Protein AF-S9R615-F1 (afdb_monomer)

Secondary structure (DSSP, 8-state):
----------SS--EEEEE-----EE-STTS-EE-B-HHHHHHHHHHHHHTTPEEEEEESSS---B-TTTTSTTTS-HHHHHHHH-TT-HHHHHHHTPEEGGG--GGG-SEEEE---TTHHHHTTT-HHHHHHHHHHHHTT-EEEE-GGGHHHHHHPBPTTSSBTTTTS------HHHHHHTT-TT-

Radius of gyration: 17.61 Å; Cα contacts (8 Å, |Δi|>4): 341; chains: 1; bounding box: 44×53×52 Å

Foldseek 3Di:
DDDDPDDPDPPDQAEEEEEWEQDWAAQDPVRFTKTFQQQQLLVVVVVCVVVRYDYAYAYQAQHTDHRPVNQDVVNDPPVSNVLCVDPPRPSVVRNVRHDNLLPDDLVRHQEYEYGDMPSLVVPLLPSPSLLVSVQVCVVVVGYYHYEASSCSNQCNRAHPVRHGNCPPHDDDHDDCVNCVVVVNNPD

Organism: Schizosaccharomyces octosporus (strain yFS286) (NCBI:txid483514)

pLDDT: mean 92.88, std 12.62, range [37.66, 98.81]

Nearest PDB structures (foldseek):
  4lru-assembly1_A  TM=9.315E-01  e=4.039E-17  Candida albicans SC5314
  1qvz-assembly1_B  TM=9.267E-01  e=8.271E-17  Saccharomyces cerevisiae
  4qyx-assembly1_A  TM=9.567E-01  e=4.804E-16  Saccharomyces cerevisiae
  3mii-assembly1_B  TM=9.360E-01  e=1.730E-14  Saccharomyces cerevisiae S288C
  1qvv-assembly1_D-2  TM=9.320E-01  e=1.005E-13  Saccharomyces cerevisiae

Structure (mmCIF, N/CA/C/O backbone):
data_AF-S9R615-F1
#
_entry.id   AF-S9R615-F1
#
loop_
_atom_site.group_PDB
_atom_site.id
_atom_site.ty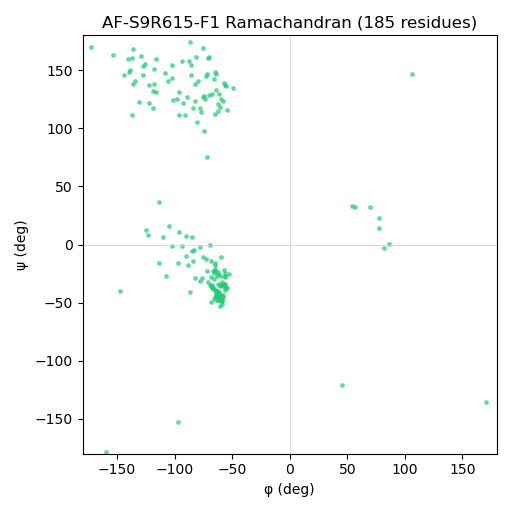pe_symbol
_atom_site.label_atom_id
_atom_site.label_alt_id
_atom_site.label_comp_id
_atom_site.label_asym_id
_atom_site.label_entity_id
_atom_site.label_seq_id
_atom_site.pdbx_PDB_ins_code
_atom_site.Cartn_x
_atom_site.Cartn_y
_atom_site.Cartn_z
_atom_site.occupancy
_atom_site.B_iso_or_equiv
_atom_site.auth_seq_id
_atom_site.auth_comp_id
_atom_site.auth_asym_id
_atom_site.auth_atom_id
_atom_site.pdbx_PDB_model_num
ATOM 1 N N . MET A 1 1 ? -5.486 40.484 28.638 1.00 44.50 1 MET A N 1
ATOM 2 C CA . MET A 1 1 ? -5.123 39.056 28.732 1.00 44.50 1 MET A CA 1
ATOM 3 C C . MET A 1 1 ? -6.231 38.281 28.049 1.00 44.50 1 MET A C 1
ATOM 5 O O . MET A 1 1 ? -7.281 38.171 28.652 1.00 44.50 1 MET A O 1
ATOM 9 N N . ASN A 1 2 ? -6.050 37.842 26.801 1.00 37.66 2 ASN A N 1
ATOM 10 C CA . ASN A 1 2 ? -7.005 36.958 26.126 1.00 37.66 2 ASN A CA 1
ATOM 11 C C . ASN A 1 2 ? -6.215 35.805 25.515 1.00 37.66 2 ASN A C 1
ATOM 13 O O . ASN A 1 2 ? -5.229 36.034 24.818 1.00 37.66 2 ASN A O 1
ATOM 17 N N . GLY A 1 3 ? -6.609 34.604 25.927 1.00 41.19 3 GLY A N 1
ATOM 18 C CA . GLY A 1 3 ? -5.794 33.405 25.964 1.00 41.19 3 GLY A CA 1
ATOM 19 C C . GLY A 1 3 ? -5.494 32.796 24.606 1.00 41.19 3 GLY A C 1
ATOM 20 O O . GLY A 1 3 ? -6.319 32.775 23.695 1.00 41.19 3 GLY A O 1
ATOM 21 N N . THR A 1 4 ? -4.287 32.258 24.530 1.00 42.19 4 THR A N 1
ATOM 22 C CA . THR A 1 4 ? -3.869 31.248 23.572 1.00 42.19 4 THR A CA 1
ATOM 23 C C . THR A 1 4 ? -4.745 30.015 23.784 1.00 42.19 4 THR A C 1
ATOM 25 O O . THR A 1 4 ? -4.754 29.441 24.870 1.00 42.19 4 THR A O 1
ATOM 28 N N . VAL A 1 5 ? -5.512 29.626 22.768 1.00 48.03 5 VAL A N 1
ATOM 29 C CA . VAL A 1 5 ? -6.131 28.300 22.730 1.00 48.03 5 VAL A CA 1
ATOM 30 C C . VAL A 1 5 ? -5.003 27.328 22.404 1.00 48.03 5 VAL A C 1
ATOM 32 O O . VAL A 1 5 ? -4.596 27.216 21.249 1.00 48.03 5 VAL A O 1
ATOM 35 N N . GLU A 1 6 ? -4.443 26.680 23.422 1.00 47.84 6 GLU A N 1
ATOM 36 C CA . GLU A 1 6 ? -3.666 25.464 23.204 1.00 47.84 6 GLU A CA 1
ATOM 37 C C . GLU A 1 6 ? -4.638 24.409 22.673 1.00 47.84 6 GLU A C 1
ATOM 39 O O . GLU A 1 6 ? -5.577 24.003 23.356 1.00 47.84 6 GLU A O 1
ATOM 44 N N . GLN A 1 7 ? -4.464 24.021 21.409 1.00 51.06 7 GLN A N 1
ATOM 45 C CA . GLN A 1 7 ? -5.109 22.825 20.887 1.00 51.06 7 GLN A CA 1
ATOM 46 C C . GLN A 1 7 ? -4.578 21.638 21.692 1.00 51.06 7 GLN A C 1
ATOM 48 O O . GLN A 1 7 ? -3.385 21.342 21.633 1.00 51.06 7 GLN A O 1
ATOM 53 N N . GLU A 1 8 ? -5.455 20.975 22.448 1.00 42.75 8 GLU A N 1
ATOM 54 C CA . GLU A 1 8 ? -5.135 19.697 23.079 1.00 42.75 8 GLU A CA 1
ATOM 55 C C . GLU A 1 8 ? -4.646 18.727 21.998 1.00 42.75 8 GLU A C 1
ATOM 57 O O . GLU A 1 8 ? -5.377 18.372 21.068 1.00 42.75 8 GLU A O 1
ATOM 62 N N . MET A 1 9 ?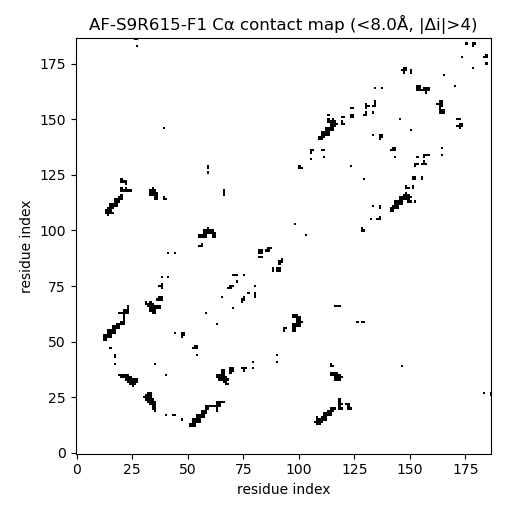 -3.381 18.317 22.097 1.00 46.97 9 MET A N 1
ATOM 63 C CA . MET A 1 9 ? -2.863 17.235 21.272 1.00 46.97 9 MET A CA 1
ATOM 64 C C . MET A 1 9 ? -3.557 15.937 21.707 1.00 46.97 9 MET A C 1
ATOM 66 O O . MET A 1 9 ? -3.583 15.654 22.908 1.00 46.97 9 MET A O 1
ATOM 70 N N . PRO A 1 10 ? -4.124 15.144 20.779 1.00 50.28 10 PRO A N 1
ATOM 71 C CA . PRO A 1 10 ? -4.822 13.914 21.132 1.00 50.28 10 PRO A CA 1
ATOM 72 C C . PRO A 1 10 ? -3.912 12.982 21.94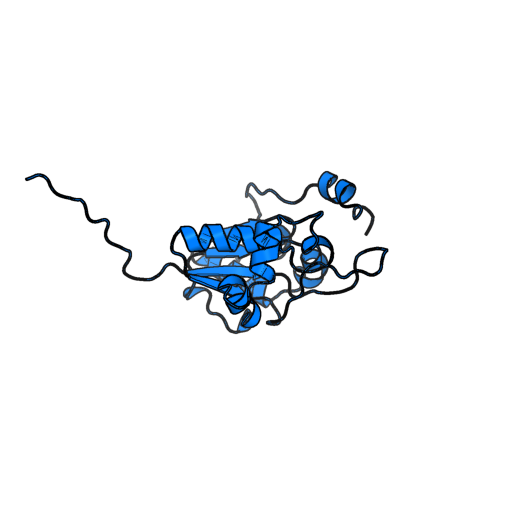5 1.00 50.28 10 PRO A C 1
ATOM 74 O O . PRO A 1 10 ? -2.741 12.793 21.618 1.00 50.28 10 PRO A O 1
ATOM 77 N N . SER A 1 11 ? -4.467 12.397 23.010 1.00 53.75 11 SER A N 1
ATOM 78 C CA . SER A 1 11 ? -3.749 11.608 24.023 1.00 53.75 11 SER A CA 1
ATOM 79 C C . SER A 1 11 ? -3.202 10.259 23.529 1.00 53.75 11 SER A C 1
ATOM 81 O O . SER A 1 11 ? -2.576 9.533 24.298 1.00 53.75 11 SER A O 1
ATOM 83 N N . GLN A 1 12 ? -3.420 9.915 22.259 1.00 62.09 12 GLN A N 1
ATOM 84 C CA . GLN A 1 12 ? -2.778 8.809 21.554 1.00 62.09 12 GLN A CA 1
ATOM 85 C C . GLN A 1 12 ? -2.360 9.276 20.156 1.00 62.09 12 GLN A C 1
ATOM 87 O O . GLN A 1 12 ? -3.107 9.979 19.471 1.00 62.09 12 GLN A O 1
ATOM 92 N N . SER A 1 13 ? -1.155 8.879 19.738 1.00 79.19 13 SER A N 1
ATOM 93 C CA . SER A 1 13 ? -0.681 9.068 18.366 1.00 79.19 13 SER A CA 1
ATOM 94 C C . SER A 1 13 ? -1.645 8.379 17.405 1.00 79.19 13 SER A C 1
ATOM 96 O O . SER A 1 13 ? -1.858 7.175 17.525 1.00 79.19 13 SER A O 1
ATOM 98 N N . ARG A 1 14 ? -2.198 9.126 16.444 1.00 93.19 14 ARG A N 1
ATOM 99 C CA . ARG A 1 14 ? -3.037 8.549 15.387 1.00 93.19 14 ARG A CA 1
ATOM 100 C C . ARG A 1 14 ? -2.191 7.608 14.537 1.00 93.19 14 ARG A C 1
ATOM 102 O O . ARG A 1 14 ? -1.091 7.993 14.137 1.00 93.19 14 ARG A O 1
ATOM 109 N N . LYS A 1 15 ? -2.675 6.401 14.251 1.00 97.62 15 LYS A N 1
ATOM 110 C CA . LYS A 1 15 ? -1.903 5.384 13.515 1.00 97.62 15 LYS A CA 1
ATOM 111 C C . LYS A 1 15 ? -2.571 5.053 12.188 1.00 97.62 15 LYS A C 1
ATOM 113 O O . LYS A 1 15 ? -3.773 4.796 12.132 1.00 97.62 15 LYS A O 1
ATOM 118 N N . ALA A 1 16 ? -1.796 5.056 11.110 1.00 98.38 16 ALA A N 1
ATOM 119 C CA . ALA A 1 16 ? -2.266 4.701 9.775 1.00 98.38 16 ALA A CA 1
ATOM 120 C C . ALA A 1 16 ? -1.449 3.540 9.209 1.00 98.38 16 ALA A C 1
ATOM 122 O O . ALA A 1 16 ? -0.223 3.527 9.303 1.00 98.38 16 ALA A O 1
ATOM 123 N N . LEU A 1 17 ? -2.133 2.585 8.588 1.00 98.75 17 LEU A N 1
ATOM 124 C CA . LEU A 1 17 ? -1.504 1.512 7.831 1.00 98.75 17 LEU A CA 1
ATOM 125 C C . LEU A 1 17 ? -1.509 1.868 6.345 1.00 98.75 17 LEU A C 1
ATOM 127 O O . LEU A 1 17 ? -2.574 2.112 5.779 1.00 98.75 17 LEU A O 1
ATOM 131 N N . ILE A 1 18 ? -0.349 1.851 5.696 1.00 98.81 18 ILE A N 1
ATOM 132 C CA . ILE A 1 18 ? -0.269 1.780 4.236 1.00 98.81 18 ILE A CA 1
ATOM 133 C C . ILE A 1 18 ? -0.073 0.311 3.854 1.00 98.81 18 ILE A C 1
ATOM 135 O O . ILE A 1 18 ? 0.974 -0.283 4.119 1.00 98.81 18 ILE A O 1
ATOM 139 N N . LEU A 1 19 ? -1.093 -0.275 3.232 1.00 98.75 19 LEU A N 1
ATOM 140 C CA . LEU A 1 19 ? -1.041 -1.625 2.682 1.00 98.75 19 LEU A CA 1
ATOM 141 C C . LEU A 1 19 ? -0.537 -1.566 1.237 1.00 98.75 19 LEU A C 1
ATOM 143 O O . LEU A 1 19 ? -1.084 -0.837 0.405 1.00 98.75 19 LEU A O 1
ATOM 147 N N . VAL A 1 20 ? 0.498 -2.345 0.942 1.00 98.81 20 VAL A N 1
ATOM 148 C CA . VAL A 1 20 ? 1.111 -2.444 -0.389 1.00 98.81 20 VAL A CA 1
ATOM 149 C C . VAL A 1 20 ? 0.949 -3.855 -0.957 1.00 98.81 20 VAL A C 1
ATOM 151 O O . VAL A 1 20 ? 0.668 -4.811 -0.224 1.00 98.81 20 VAL A O 1
ATOM 154 N N . THR A 1 21 ? 1.067 -4.011 -2.276 1.00 98.50 21 THR A N 1
ATOM 155 C CA . THR A 1 21 ? 1.097 -5.345 -2.892 1.00 98.50 21 THR A CA 1
ATOM 156 C C . THR A 1 21 ? 2.356 -6.107 -2.466 1.00 98.50 21 THR A C 1
ATOM 158 O O . THR A 1 21 ? 3.429 -5.525 -2.316 1.00 98.50 21 THR A O 1
ATOM 161 N N . SER A 1 22 ? 2.220 -7.417 -2.253 1.00 98.06 22 SER A N 1
ATOM 162 C CA . SER A 1 22 ? 3.352 -8.322 -2.036 1.00 98.06 22 SER A CA 1
ATOM 163 C C . SER A 1 22 ? 3.893 -8.918 -3.335 1.00 98.06 22 SER A C 1
ATOM 165 O O . SER A 1 22 ? 4.942 -9.557 -3.315 1.00 98.06 22 SER A O 1
ATOM 167 N N . TYR A 1 23 ? 3.191 -8.744 -4.460 1.00 98.38 23 TYR A N 1
ATOM 168 C CA . TYR A 1 23 ? 3.664 -9.251 -5.740 1.00 98.38 23 TYR A CA 1
ATOM 169 C C . TYR A 1 23 ? 4.800 -8.374 -6.261 1.00 98.38 23 TYR A C 1
ATOM 171 O O . TYR A 1 23 ? 4.644 -7.162 -6.404 1.00 98.38 23 TYR A O 1
ATOM 179 N N . ASN A 1 24 ? 5.924 -9.004 -6.586 1.00 98.31 24 ASN A N 1
ATOM 180 C CA . ASN A 1 24 ? 6.978 -8.412 -7.392 1.00 98.31 24 ASN A CA 1
ATOM 181 C C . ASN A 1 24 ? 7.459 -9.458 -8.392 1.00 98.31 24 ASN A C 1
ATOM 183 O O . ASN A 1 24 ? 8.029 -10.478 -8.008 1.00 98.31 24 ASN A O 1
ATOM 187 N N . GLY A 1 25 ? 7.179 -9.231 -9.667 1.00 97.81 25 GLY A N 1
ATOM 188 C CA . GLY A 1 25 ? 7.480 -10.204 -10.706 1.00 97.81 25 GLY A CA 1
ATOM 189 C C . GLY A 1 25 ? 7.237 -9.650 -12.102 1.00 97.81 25 GLY A C 1
ATOM 190 O O . GLY A 1 25 ? 6.663 -8.560 -12.217 1.00 97.81 25 GLY A O 1
ATOM 191 N N . PRO A 1 26 ? 7.670 -10.385 -13.142 1.00 96.31 26 PRO A N 1
ATOM 192 C CA . PRO A 1 26 ? 7.631 -9.918 -14.520 1.00 96.31 26 PRO A CA 1
ATOM 193 C C . PRO A 1 26 ? 6.220 -9.512 -14.926 1.00 96.31 26 PRO A C 1
ATOM 195 O O . PRO A 1 26 ? 5.246 -10.192 -14.587 1.00 96.31 26 PRO A O 1
ATOM 198 N N . PHE A 1 27 ? 6.126 -8.394 -15.634 1.00 95.69 27 PHE A N 1
ATOM 199 C CA . PHE A 1 27 ? 4.855 -7.841 -16.097 1.00 95.69 27 PHE A CA 1
ATOM 200 C C . PHE A 1 27 ? 5.005 -7.127 -17.434 1.00 95.69 27 PHE A C 1
ATOM 202 O O . PHE A 1 27 ? 4.148 -7.270 -18.294 1.00 95.69 27 PHE A O 1
ATOM 209 N N . TYR A 1 28 ? 6.097 -6.392 -17.623 1.00 94.19 28 TYR A N 1
ATOM 210 C CA . TYR A 1 28 ? 6.339 -5.628 -18.838 1.00 94.19 28 TYR A CA 1
ATOM 211 C C . TYR A 1 28 ? 6.998 -6.472 -19.941 1.00 94.19 28 TYR A C 1
ATOM 213 O O . TYR A 1 28 ? 7.728 -7.422 -19.656 1.00 94.19 28 TYR A O 1
ATOM 221 N N . ASP A 1 29 ? 6.795 -6.083 -21.206 1.00 91.62 29 ASP A N 1
ATOM 222 C CA . ASP A 1 29 ? 7.370 -6.758 -22.388 1.00 91.62 29 ASP A CA 1
ATOM 223 C C . ASP A 1 29 ? 8.910 -6.796 -22.398 1.00 91.62 29 ASP A C 1
ATOM 225 O O . ASP A 1 29 ? 9.519 -7.685 -22.992 1.00 91.62 29 ASP A O 1
ATOM 229 N N . ASP A 1 30 ? 9.547 -5.824 -21.742 1.00 92.50 30 ASP A N 1
ATOM 230 C CA . ASP A 1 30 ? 11.001 -5.728 -21.560 1.00 92.50 30 ASP A CA 1
ATOM 231 C C . ASP A 1 30 ? 11.535 -6.675 -20.463 1.00 92.50 30 ASP A C 1
ATOM 233 O O . ASP A 1 30 ? 12.748 -6.778 -20.272 1.00 92.50 30 ASP A O 1
ATOM 237 N N . GLY A 1 31 ? 10.645 -7.411 -19.788 1.00 94.50 31 GLY A N 1
ATOM 238 C CA . GLY A 1 31 ? 10.961 -8.325 -18.696 1.00 94.50 31 GLY A CA 1
ATOM 239 C C . GLY A 1 31 ? 11.030 -7.655 -17.325 1.00 94.50 31 GLY A C 1
ATOM 240 O O . GLY A 1 31 ? 11.275 -8.355 -16.340 1.00 94.50 31 GLY A O 1
ATOM 241 N N . ASP A 1 32 ? 10.799 -6.340 -17.237 1.00 96.12 32 ASP A N 1
ATOM 242 C CA . ASP A 1 32 ? 10.794 -5.634 -15.961 1.00 96.12 32 ASP A CA 1
ATOM 243 C C . ASP A 1 32 ? 9.659 -6.129 -15.055 1.00 96.12 32 ASP A C 1
ATOM 245 O O . ASP A 1 32 ? 8.545 -6.472 -15.483 1.00 96.12 32 ASP A O 1
ATOM 249 N N . ASN A 1 33 ? 9.948 -6.116 -13.755 1.00 98.06 33 ASN A N 1
ATOM 250 C CA . ASN A 1 33 ? 8.977 -6.478 -12.743 1.00 98.06 33 ASN A CA 1
ATOM 251 C C . ASN A 1 33 ? 8.019 -5.315 -12.463 1.00 98.06 33 ASN A C 1
ATOM 253 O O . ASN A 1 33 ? 8.440 -4.165 -12.312 1.00 98.06 33 ASN A O 1
ATOM 257 N N . THR A 1 34 ? 6.739 -5.631 -12.269 1.00 97.94 34 THR A N 1
ATOM 258 C CA . THR A 1 34 ? 5.830 -4.728 -11.554 1.00 97.94 34 THR A CA 1
ATOM 259 C C . THR A 1 34 ? 5.892 -4.968 -10.045 1.00 97.94 34 THR A C 1
ATOM 261 O O . THR A 1 34 ? 6.549 -5.891 -9.559 1.00 97.94 34 THR A O 1
ATOM 264 N N . GLY A 1 35 ? 5.197 -4.134 -9.284 1.00 98.38 35 GLY A N 1
ATOM 265 C CA . GLY A 1 35 ? 5.030 -4.263 -7.851 1.00 98.38 35 GLY A CA 1
ATOM 266 C C . GLY A 1 35 ? 4.374 -3.021 -7.278 1.00 98.38 35 GLY A C 1
ATOM 267 O O . GLY A 1 35 ? 3.405 -2.503 -7.832 1.00 98.38 35 GLY A O 1
ATOM 268 N N . VAL A 1 36 ? 4.910 -2.550 -6.159 1.00 98.44 36 VAL A N 1
ATOM 269 C CA . VAL A 1 36 ? 4.455 -1.334 -5.483 1.00 98.44 36 VAL A CA 1
ATOM 270 C C . VAL A 1 36 ? 4.824 -0.107 -6.313 1.00 98.44 36 VAL A C 1
ATOM 272 O O . VAL A 1 36 ? 5.992 0.066 -6.664 1.00 98.44 36 VAL A O 1
ATOM 275 N N . TYR A 1 37 ? 3.863 0.779 -6.581 1.00 97.88 37 TYR A N 1
ATOM 276 C CA . TYR A 1 37 ? 4.137 2.029 -7.293 1.00 97.88 37 TYR A CA 1
ATOM 277 C C . TYR A 1 37 ? 4.711 3.093 -6.339 1.00 97.88 37 TYR A C 1
ATOM 279 O O . TYR A 1 37 ? 4.000 3.664 -5.507 1.00 97.88 37 TYR A O 1
ATOM 287 N N . TYR A 1 38 ? 6.019 3.361 -6.430 1.00 98.31 38 TYR A N 1
ATOM 288 C CA . TYR A 1 38 ? 6.738 4.179 -5.442 1.00 98.31 38 TYR A CA 1
ATOM 289 C C . TYR A 1 38 ? 6.188 5.609 -5.239 1.00 98.31 38 TYR A C 1
ATOM 291 O O . TYR A 1 38 ? 6.041 6.009 -4.078 1.00 98.31 38 TYR A O 1
ATOM 299 N N . PRO A 1 39 ? 5.825 6.382 -6.286 1.00 96.94 39 PRO A N 1
ATOM 300 C CA . PRO A 1 39 ? 5.282 7.735 -6.118 1.00 96.94 39 PRO A CA 1
ATOM 301 C C . PRO A 1 39 ? 4.053 7.816 -5.216 1.00 96.94 39 PRO A C 1
ATOM 303 O O . PRO A 1 39 ? 3.911 8.773 -4.452 1.00 96.94 39 PRO A O 1
ATOM 306 N N . GLU A 1 40 ? 3.176 6.813 -5.277 1.00 96.44 40 GLU A N 1
ATOM 307 C CA . GLU A 1 40 ? 1.985 6.757 -4.433 1.00 96.44 40 GLU A CA 1
ATOM 308 C C . GLU A 1 40 ? 2.361 6.545 -2.973 1.00 96.44 40 GLU A C 1
ATOM 310 O O . GLU A 1 40 ? 1.934 7.310 -2.111 1.00 96.44 40 GLU A O 1
ATOM 315 N N . VAL A 1 41 ? 3.211 5.556 -2.691 1.00 97.75 41 VAL A N 1
ATOM 316 C CA . VAL A 1 41 ? 3.700 5.287 -1.332 1.00 97.75 41 VAL A CA 1
ATOM 317 C C . VAL A 1 41 ? 4.416 6.504 -0.751 1.00 97.75 41 VAL A C 1
ATOM 319 O O . VAL A 1 41 ? 4.150 6.886 0.391 1.00 97.75 41 VAL A O 1
ATOM 322 N N . TYR A 1 42 ? 5.278 7.145 -1.540 1.00 98.31 42 TYR A N 1
ATOM 323 C CA . TYR A 1 42 ? 5.965 8.369 -1.147 1.00 98.31 42 TYR A CA 1
ATOM 324 C C . TYR A 1 42 ? 4.968 9.485 -0.796 1.00 98.31 42 TYR A C 1
ATOM 326 O O . TYR A 1 42 ? 5.044 10.062 0.293 1.00 98.31 42 TYR A O 1
ATOM 334 N N . GLY A 1 43 ? 4.003 9.760 -1.678 1.00 97.69 43 GLY A N 1
ATOM 335 C CA . GLY A 1 43 ? 2.996 10.801 -1.470 1.00 97.69 43 GLY A CA 1
ATOM 336 C C . GLY A 1 43 ? 2.111 10.536 -0.251 1.00 97.69 43 GLY A C 1
ATOM 337 O O . GLY A 1 43 ? 1.947 11.416 0.597 1.00 97.69 43 GLY A O 1
ATOM 338 N N . LEU A 1 44 ? 1.594 9.310 -0.119 1.00 97.88 44 LEU A N 1
ATOM 339 C CA . LEU A 1 44 ? 0.762 8.884 1.009 1.00 97.88 44 LEU A CA 1
ATOM 340 C C . LEU A 1 44 ? 1.499 9.027 2.339 1.00 97.88 44 LEU A C 1
ATOM 342 O O . LEU A 1 44 ? 0.971 9.627 3.277 1.00 97.88 44 LEU A O 1
ATOM 346 N N . PHE A 1 45 ? 2.733 8.525 2.413 1.00 98.25 45 PHE A N 1
ATOM 347 C CA . PHE A 1 45 ? 3.550 8.612 3.618 1.00 98.25 45 PHE A CA 1
ATOM 348 C C . PHE A 1 45 ? 3.776 10.061 4.040 1.00 98.25 45 PHE A C 1
ATOM 350 O O . PHE A 1 45 ? 3.574 10.404 5.203 1.00 98.25 45 PHE A O 1
ATOM 357 N N . ARG A 1 46 ? 4.159 10.926 3.093 1.00 97.50 46 ARG A N 1
ATOM 358 C CA . ARG A 1 46 ? 4.437 12.341 3.362 1.00 97.50 46 ARG A CA 1
ATOM 359 C C . ARG A 1 46 ? 3.206 13.068 3.887 1.00 97.50 46 ARG A C 1
ATOM 361 O O . ARG A 1 46 ? 3.320 13.778 4.882 1.00 97.50 46 ARG A O 1
ATOM 368 N N . VAL A 1 47 ? 2.046 12.855 3.266 1.00 97.38 47 VAL A N 1
ATOM 369 C CA . VAL A 1 47 ? 0.782 13.474 3.693 1.00 97.38 47 VAL A CA 1
ATOM 370 C C . VAL A 1 47 ? 0.363 12.984 5.078 1.00 97.38 47 VAL A C 1
ATOM 372 O O . VAL A 1 47 ? -0.022 13.791 5.922 1.00 97.38 47 VAL A O 1
ATOM 375 N N . LEU A 1 48 ? 0.442 11.683 5.350 1.00 97.25 48 LEU A N 1
ATOM 376 C CA . LEU A 1 48 ? 0.073 11.141 6.660 1.00 97.25 48 LEU A CA 1
ATOM 377 C C . LEU A 1 48 ? 1.027 11.632 7.754 1.00 97.25 48 LEU A C 1
ATOM 379 O O . LEU A 1 48 ? 0.579 12.143 8.782 1.00 97.25 48 LEU A O 1
ATOM 383 N N . GLN A 1 49 ? 2.336 11.566 7.505 1.00 95.56 49 GLN A N 1
ATOM 384 C CA . GLN A 1 49 ? 3.354 12.021 8.448 1.00 95.56 49 GLN A CA 1
ATOM 385 C C . GLN A 1 49 ? 3.226 13.523 8.736 1.00 95.56 49 GLN A C 1
ATOM 387 O O . GLN A 1 49 ? 3.278 13.926 9.897 1.00 95.56 49 GLN A O 1
ATOM 392 N N . SER A 1 50 ? 2.992 14.361 7.717 1.00 95.56 50 SER A N 1
ATOM 393 C CA . SER A 1 50 ? 2.803 15.807 7.915 1.00 95.56 50 SER A CA 1
ATOM 394 C C . SER A 1 50 ? 1.548 16.145 8.722 1.00 95.56 50 SER A C 1
ATOM 396 O O . SER A 1 50 ? 1.458 17.232 9.283 1.00 95.56 50 SER A O 1
ATOM 398 N N . ASN A 1 51 ? 0.581 15.225 8.785 1.00 95.75 51 ASN A N 1
ATOM 399 C CA . ASN A 1 51 ? -0.639 15.349 9.583 1.00 95.75 51 ASN A CA 1
ATOM 400 C C . ASN A 1 51 ? -0.543 14.645 10.950 1.00 95.75 51 ASN A C 1
ATOM 402 O O . ASN A 1 51 ? -1.550 14.519 11.654 1.00 95.75 51 ASN A O 1
ATOM 406 N N . GLY A 1 52 ? 0.660 14.216 11.346 1.00 95.31 52 GLY A N 1
ATOM 407 C CA . GLY A 1 52 ? 0.936 13.656 12.667 1.00 95.31 52 GLY A CA 1
ATOM 408 C C . GLY A 1 52 ? 0.484 12.208 12.851 1.00 95.31 52 GLY A C 1
ATOM 409 O O . GLY A 1 52 ? 0.247 11.805 13.986 1.00 95.31 52 GLY A O 1
ATOM 410 N N . PHE A 1 53 ? 0.334 11.442 11.766 1.00 97.00 53 PHE A N 1
ATOM 411 C CA . PHE A 1 53 ? 0.127 9.998 11.864 1.00 97.00 53 PHE A CA 1
ATOM 412 C C . PHE A 1 53 ? 1.458 9.264 12.051 1.00 97.00 53 PHE A C 1
ATOM 414 O O . PHE A 1 53 ? 2.432 9.545 11.346 1.00 97.00 53 PHE A O 1
ATOM 421 N N . ASP A 1 54 ? 1.474 8.263 12.929 1.00 97.12 54 ASP A N 1
ATOM 422 C CA . ASP A 1 54 ? 2.466 7.195 12.854 1.00 97.12 54 ASP A CA 1
ATOM 423 C C . ASP A 1 54 ? 2.054 6.217 11.751 1.00 97.12 54 ASP A C 1
ATOM 425 O O . ASP A 1 54 ? 0.975 5.624 11.787 1.00 97.12 54 ASP A O 1
ATOM 429 N N . VAL A 1 55 ? 2.903 6.099 10.734 1.00 97.94 55 VAL A N 1
ATOM 430 C CA . VAL A 1 55 ? 2.617 5.307 9.537 1.00 97.94 55 VAL A CA 1
ATOM 431 C C . VAL A 1 55 ? 3.336 3.972 9.621 1.00 97.94 55 VAL A C 1
ATOM 433 O O . VAL A 1 55 ? 4.559 3.939 9.747 1.00 97.94 55 VAL A O 1
ATOM 436 N N . GLU A 1 56 ? 2.611 2.871 9.499 1.00 98.50 56 GLU A N 1
ATOM 437 C CA . GLU A 1 56 ? 3.184 1.536 9.328 1.00 98.50 56 GLU A CA 1
ATOM 438 C C . GLU A 1 56 ? 2.954 1.054 7.896 1.00 98.50 56 GLU A C 1
ATOM 440 O O . GLU A 1 56 ? 1.949 1.399 7.275 1.00 98.50 56 GLU A O 1
ATOM 445 N N . PHE A 1 57 ? 3.888 0.268 7.364 1.00 98.75 57 PHE A N 1
ATOM 446 C CA . PHE A 1 57 ? 3.712 -0.418 6.089 1.00 98.75 57 PHE A CA 1
ATOM 447 C C . PHE A 1 57 ? 3.466 -1.896 6.341 1.00 98.75 57 PHE A C 1
ATOM 449 O O . PHE A 1 57 ? 4.138 -2.503 7.179 1.00 98.75 57 PHE A O 1
ATOM 456 N N . ALA A 1 58 ? 2.567 -2.490 5.564 1.00 98.75 58 ALA A N 1
ATOM 457 C CA . ALA A 1 58 ? 2.404 -3.934 5.529 1.00 98.75 58 ALA A CA 1
ATOM 458 C C . ALA A 1 58 ? 2.147 -4.448 4.118 1.00 98.75 58 ALA A C 1
ATOM 460 O O . ALA A 1 58 ? 1.684 -3.713 3.247 1.00 98.75 58 ALA A O 1
ATOM 461 N N . SER A 1 59 ? 2.401 -5.737 3.928 1.00 98.56 59 SER A N 1
ATOM 462 C CA . SER A 1 59 ? 1.936 -6.518 2.783 1.00 98.56 59 SER A CA 1
ATOM 463 C C . SER A 1 59 ? 1.411 -7.875 3.262 1.00 98.56 59 SER A C 1
ATOM 465 O O . SER A 1 59 ? 1.627 -8.267 4.413 1.00 98.56 59 SER A O 1
ATOM 467 N N . ASP A 1 60 ? 0.728 -8.613 2.388 1.00 96.31 60 ASP A N 1
ATOM 468 C CA . ASP A 1 60 ? 0.163 -9.936 2.705 1.00 96.31 60 ASP A CA 1
ATOM 469 C C . ASP A 1 60 ? 1.232 -10.929 3.212 1.00 96.31 60 ASP A C 1
ATOM 471 O O . ASP A 1 60 ? 1.032 -11.676 4.173 1.00 96.31 60 ASP A O 1
ATOM 475 N N . THR A 1 61 ? 2.424 -10.882 2.613 1.00 96.94 61 THR A N 1
ATOM 476 C CA . THR A 1 61 ? 3.540 -11.786 2.930 1.00 96.94 61 THR A CA 1
ATOM 477 C C . THR A 1 61 ? 4.553 -11.183 3.902 1.00 96.94 61 THR A C 1
ATOM 479 O O . THR A 1 61 ? 5.330 -11.928 4.498 1.00 96.94 61 THR A O 1
ATOM 482 N N . GLY A 1 62 ? 4.533 -9.863 4.112 1.00 97.75 62 GLY A N 1
ATOM 483 C CA . GLY A 1 62 ? 5.623 -9.133 4.769 1.00 97.75 62 GLY A CA 1
ATOM 484 C C . GLY A 1 62 ? 6.823 -8.886 3.852 1.00 97.75 62 GLY A C 1
ATOM 485 O O . GLY A 1 62 ? 7.894 -8.530 4.327 1.00 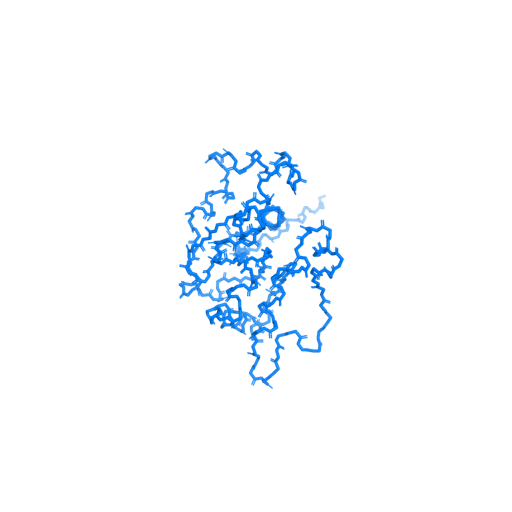97.75 62 GLY A O 1
ATOM 486 N N . GLU A 1 63 ? 6.650 -9.078 2.546 1.00 97.50 63 GLU A N 1
ATOM 487 C CA . GLU A 1 63 ? 7.626 -8.750 1.508 1.00 97.50 63 GLU A CA 1
ATOM 488 C C . GLU A 1 63 ? 6.980 -7.841 0.460 1.00 97.50 63 GLU A C 1
ATOM 490 O O . GLU A 1 63 ? 5.758 -7.838 0.289 1.00 97.50 63 GLU A O 1
ATOM 495 N N . TYR A 1 64 ? 7.791 -7.055 -0.236 1.00 98.19 64 TYR A N 1
ATOM 496 C CA . TYR A 1 64 ? 7.366 -6.229 -1.361 1.00 98.19 64 TYR A CA 1
ATOM 497 C C . TYR A 1 64 ? 8.559 -5.998 -2.288 1.00 98.19 64 TYR A C 1
ATOM 499 O O . TYR A 1 64 ? 9.716 -6.150 -1.891 1.00 98.19 64 TYR A O 1
ATOM 507 N N . GLY A 1 65 ? 8.270 -5.570 -3.509 1.00 98.38 65 GLY A N 1
ATOM 508 C CA . GLY A 1 65 ? 9.250 -4.969 -4.400 1.00 98.38 65 GLY A CA 1
ATOM 509 C C . GLY A 1 65 ? 8.609 -3.799 -5.125 1.00 98.38 65 GLY A C 1
ATOM 510 O O . GLY A 1 65 ? 7.396 -3.793 -5.352 1.00 98.38 65 GLY A O 1
ATOM 511 N N . PHE A 1 66 ? 9.406 -2.785 -5.445 1.00 98.50 66 PHE A N 1
ATOM 512 C CA . PHE A 1 66 ? 8.918 -1.684 -6.261 1.00 98.50 66 PHE A CA 1
ATOM 513 C C . PHE A 1 66 ? 8.725 -2.131 -7.703 1.00 98.50 66 PHE A C 1
ATOM 515 O O . PHE A 1 66 ? 9.477 -2.955 -8.225 1.00 98.50 66 PHE A O 1
ATOM 522 N N . ASP A 1 67 ? 7.722 -1.546 -8.339 1.00 98.19 67 ASP A N 1
ATOM 523 C CA . ASP A 1 67 ? 7.606 -1.555 -9.784 1.00 98.19 67 ASP A CA 1
ATOM 524 C C . ASP A 1 67 ? 8.842 -0.873 -10.396 1.00 98.19 67 ASP A C 1
ATOM 526 O O . ASP A 1 67 ? 9.162 0.269 -10.036 1.00 98.19 67 ASP A O 1
ATOM 530 N N . CYS A 1 68 ? 9.534 -1.573 -11.300 1.00 97.25 68 CYS A N 1
ATOM 531 C CA . CYS A 1 68 ? 10.786 -1.126 -11.912 1.00 97.25 68 CYS A CA 1
ATOM 532 C C . CYS A 1 68 ? 10.653 0.223 -12.626 1.00 97.25 68 CYS A C 1
ATOM 534 O O . CYS A 1 68 ? 11.596 1.017 -12.601 1.00 97.25 68 CYS A O 1
ATOM 536 N N . LYS A 1 69 ? 9.496 0.517 -13.234 1.00 95.38 69 LYS A N 1
ATOM 537 C CA . LYS A 1 69 ? 9.250 1.785 -13.939 1.00 95.38 69 LYS A CA 1
ATOM 538 C C . LYS A 1 69 ? 8.947 2.910 -12.956 1.00 95.38 69 LYS A C 1
ATOM 540 O O . LYS A 1 69 ? 9.358 4.046 -13.170 1.00 95.38 69 LYS A O 1
ATOM 545 N N . SER A 1 70 ? 8.329 2.591 -11.819 1.00 96.56 70 SER A N 1
ATOM 546 C CA . SER A 1 70 ? 7.983 3.575 -10.784 1.00 96.56 70 SER A CA 1
ATOM 547 C C . SER A 1 70 ? 9.176 4.183 -10.038 1.00 96.56 70 SER A C 1
ATOM 549 O O . SER A 1 70 ? 9.017 5.182 -9.347 1.00 96.56 70 SER A O 1
ATOM 551 N N . VAL A 1 71 ? 10.378 3.621 -10.146 1.00 96.00 71 VAL A N 1
ATOM 552 C CA . VAL A 1 71 ? 11.587 4.153 -9.482 1.00 96.00 71 VAL A CA 1
ATOM 553 C C . VAL A 1 71 ? 12.532 4.861 -10.457 1.00 96.00 71 VAL A C 1
ATOM 555 O O . VAL A 1 71 ? 13.687 5.118 -10.132 1.00 96.00 71 VAL A O 1
ATOM 558 N N . GLN A 1 72 ? 12.042 5.208 -11.649 1.00 93.81 72 GLN A N 1
ATOM 559 C CA . GLN A 1 72 ? 12.800 5.917 -12.681 1.00 93.81 72 GLN A CA 1
ATOM 560 C C . GLN A 1 72 ? 12.430 7.405 -12.732 1.00 93.81 72 GLN A C 1
ATOM 562 O O . GLN A 1 72 ? 11.317 7.808 -12.393 1.00 93.81 72 GLN A O 1
ATOM 567 N N . GLU A 1 73 ? 13.356 8.238 -13.213 1.00 86.69 73 GLU A N 1
ATOM 568 C CA . GLU A 1 73 ? 13.166 9.696 -13.333 1.00 86.69 73 GLU A CA 1
ATOM 569 C C . GLU A 1 73 ? 12.024 10.100 -14.276 1.00 86.69 73 GLU A C 1
ATOM 571 O O . GLU A 1 73 ? 11.475 11.192 -14.153 1.00 86.69 73 GLU A O 1
ATOM 576 N N . SER A 1 74 ? 11.660 9.228 -15.217 1.00 89.31 74 SER A N 1
ATOM 577 C CA . SER A 1 74 ? 10.531 9.419 -16.132 1.00 89.31 74 SER A CA 1
ATOM 578 C C . SER A 1 74 ? 9.172 9.370 -15.427 1.00 89.31 74 SER A C 1
ATOM 580 O O . SER A 1 74 ? 8.226 10.001 -15.896 1.00 89.31 74 SER A O 1
ATOM 582 N N . SER A 1 75 ? 9.077 8.648 -14.308 1.00 87.12 75 SER A N 1
ATOM 583 C CA . SER A 1 75 ? 7.825 8.396 -13.581 1.00 87.12 75 SER A CA 1
ATOM 584 C C . SER A 1 75 ? 7.785 9.051 -12.200 1.00 87.12 75 SER A C 1
ATOM 586 O O . SER A 1 75 ? 6.707 9.201 -11.623 1.00 87.12 75 SER A O 1
ATOM 588 N N . THR A 1 76 ? 8.941 9.468 -11.678 1.00 93.62 76 THR A N 1
ATOM 589 C CA . THR A 1 76 ? 9.099 9.893 -10.284 1.00 93.62 76 THR A CA 1
ATOM 590 C C . THR A 1 76 ? 9.887 11.183 -10.175 1.00 93.62 76 THR A C 1
ATOM 592 O O . THR A 1 76 ? 10.876 11.409 -10.870 1.00 93.62 76 THR A O 1
ATOM 595 N N . THR A 1 77 ? 9.460 12.054 -9.259 1.00 95.56 77 THR A N 1
ATOM 596 C CA . THR A 1 77 ? 10.152 13.319 -9.016 1.00 95.56 77 THR A CA 1
ATOM 597 C C . THR A 1 77 ? 11.553 13.076 -8.457 1.00 95.56 77 THR A C 1
ATOM 599 O O . THR A 1 77 ? 11.785 12.154 -7.674 1.00 95.56 77 THR A O 1
ATOM 602 N N . ARG A 1 78 ? 12.493 13.969 -8.786 1.00 96.50 78 ARG A N 1
ATOM 603 C CA . ARG A 1 78 ? 13.850 13.926 -8.220 1.00 96.50 78 ARG A CA 1
ATOM 604 C C . ARG A 1 78 ? 13.842 13.932 -6.689 1.00 96.50 78 ARG A C 1
ATOM 606 O O . ARG A 1 78 ? 14.664 13.261 -6.081 1.00 96.50 78 ARG A O 1
ATOM 613 N N . GLU A 1 79 ? 12.926 14.680 -6.072 1.00 96.62 79 GLU A N 1
ATOM 614 C CA . GLU A 1 79 ? 12.782 14.721 -4.612 1.00 96.62 79 GLU A CA 1
ATOM 615 C C . GLU A 1 79 ? 12.464 13.338 -4.038 1.00 96.62 79 GLU A C 1
ATOM 617 O O . GLU A 1 79 ? 13.125 12.906 -3.097 1.00 96.62 79 GLU A O 1
ATOM 622 N N . ALA A 1 80 ? 11.489 12.634 -4.617 1.00 96.88 80 ALA A N 1
ATOM 623 C CA . ALA A 1 80 ? 11.129 11.298 -4.166 1.00 96.88 80 ALA A CA 1
ATOM 624 C C . ALA A 1 80 ? 12.291 10.314 -4.380 1.00 96.88 80 ALA A C 1
ATOM 626 O O . ALA A 1 80 ? 12.643 9.590 -3.457 1.00 96.88 80 ALA A O 1
ATOM 627 N N . LEU A 1 81 ? 12.966 10.349 -5.534 1.00 97.38 81 LEU A N 1
ATOM 628 C CA . LEU A 1 81 ? 14.141 9.499 -5.780 1.00 97.38 81 LEU A CA 1
ATOM 629 C C . LEU A 1 81 ? 15.274 9.759 -4.777 1.00 97.38 81 LEU A C 1
ATOM 631 O O . LEU A 1 81 ? 15.814 8.821 -4.203 1.00 97.38 81 LEU A O 1
ATOM 635 N N . ASN A 1 82 ? 15.566 11.023 -4.462 1.00 97.38 82 ASN A N 1
ATOM 636 C CA . ASN A 1 82 ? 16.564 11.357 -3.443 1.00 97.38 82 ASN A CA 1
ATOM 637 C C . ASN A 1 82 ? 16.191 10.796 -2.059 1.00 97.38 82 ASN A C 1
ATOM 639 O O . ASN A 1 82 ? 17.071 10.409 -1.296 1.00 97.38 82 ASN A O 1
ATOM 643 N N . VAL A 1 83 ? 14.898 10.754 -1.717 1.00 97.38 83 VAL A N 1
ATOM 644 C CA . VAL A 1 83 ? 14.415 10.153 -0.461 1.00 97.38 83 VAL A CA 1
ATOM 645 C C . VAL A 1 83 ? 14.542 8.631 -0.474 1.00 97.38 83 VAL A C 1
ATOM 647 O O . VAL A 1 83 ? 14.758 8.048 0.590 1.00 97.38 83 VAL A O 1
ATOM 650 N N . LEU A 1 84 ? 14.402 7.990 -1.637 1.00 95.94 84 LEU A N 1
ATOM 651 C CA . LEU A 1 84 ? 14.627 6.553 -1.807 1.00 95.94 84 LEU A CA 1
ATOM 652 C C . LEU A 1 84 ? 16.102 6.184 -1.580 1.00 95.94 84 LEU A C 1
ATOM 654 O O . LEU A 1 84 ? 16.385 5.169 -0.942 1.00 95.94 84 LEU A O 1
ATOM 658 N N . ASP A 1 85 ? 17.015 7.045 -2.031 1.00 95.25 85 ASP A N 1
ATOM 659 C CA . ASP A 1 85 ? 18.465 6.859 -1.905 1.00 95.25 85 ASP A CA 1
ATOM 660 C C . ASP A 1 85 ? 19.037 7.321 -0.549 1.00 95.25 85 ASP A C 1
ATOM 662 O O . ASP A 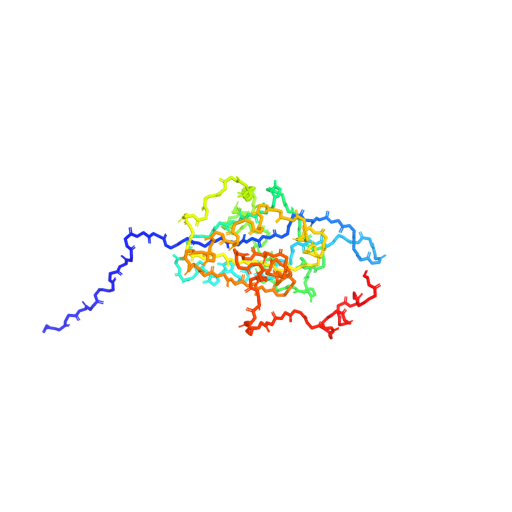1 85 ? 20.174 6.984 -0.206 1.00 95.25 85 ASP A O 1
ATOM 666 N N . ASP A 1 86 ? 18.278 8.079 0.250 1.00 96.81 86 ASP A N 1
ATOM 667 C CA . ASP A 1 86 ? 18.741 8.590 1.543 1.00 96.81 86 ASP A CA 1
ATOM 668 C C . ASP A 1 86 ? 18.712 7.494 2.632 1.00 96.81 86 ASP A C 1
ATOM 670 O O . ASP A 1 86 ? 17.636 7.082 3.084 1.00 96.81 86 ASP A O 1
ATOM 674 N N . PRO A 1 87 ? 19.872 7.056 3.166 1.00 93.06 87 PRO A N 1
ATOM 675 C CA . PRO A 1 87 ? 19.920 6.051 4.226 1.00 93.06 87 PRO A CA 1
ATOM 676 C C . PRO A 1 87 ? 19.298 6.521 5.551 1.00 93.06 87 PRO A C 1
ATOM 678 O O . PRO A 1 87 ? 19.024 5.686 6.414 1.00 93.06 87 PRO A O 1
ATOM 681 N N . LYS A 1 88 ? 19.084 7.831 5.737 1.00 96.56 88 LYS A N 1
ATOM 682 C CA . LYS A 1 88 ? 18.435 8.423 6.919 1.00 96.56 88 LYS A CA 1
ATOM 683 C C . LYS A 1 88 ? 16.929 8.624 6.737 1.00 96.56 88 LYS A C 1
ATOM 685 O O . LYS A 1 88 ? 16.263 9.069 7.672 1.00 96.56 88 LYS A O 1
ATOM 690 N N . SER A 1 89 ? 16.384 8.291 5.570 1.00 97.44 89 SER A N 1
ATOM 691 C CA . SER A 1 89 ? 14.963 8.428 5.272 1.00 97.44 89 SER A CA 1
ATOM 692 C C . SER A 1 89 ? 14.110 7.555 6.194 1.00 97.44 89 SER A C 1
ATOM 694 O O . SER A 1 89 ? 14.218 6.326 6.200 1.00 97.44 89 SER A O 1
ATOM 696 N N . THR A 1 90 ? 13.201 8.181 6.951 1.00 97.19 90 THR A N 1
ATOM 697 C CA . THR A 1 90 ? 12.213 7.461 7.773 1.00 97.19 90 THR A CA 1
ATOM 698 C C . THR A 1 90 ? 11.309 6.570 6.918 1.00 97.19 90 THR A C 1
ATOM 700 O O . THR A 1 90 ? 10.952 5.479 7.356 1.00 97.19 90 THR A O 1
ATOM 703 N N . LEU A 1 91 ? 10.963 7.010 5.701 1.00 97.75 91 LEU A N 1
ATOM 704 C CA . LEU A 1 91 ? 10.172 6.224 4.751 1.00 97.75 91 LEU A CA 1
ATOM 705 C C . LEU A 1 91 ? 10.901 4.923 4.396 1.00 97.75 91 LEU A C 1
ATOM 707 O O . LEU A 1 91 ? 10.348 3.839 4.563 1.00 97.75 91 LEU A O 1
ATOM 711 N N . VAL A 1 92 ? 12.163 5.030 3.969 1.00 97.25 92 VAL A N 1
ATOM 712 C CA . VAL A 1 92 ? 12.985 3.869 3.594 1.00 97.25 92 VAL A CA 1
ATOM 713 C C . VAL A 1 92 ? 13.215 2.955 4.795 1.00 97.25 92 VAL A C 1
ATOM 715 O O . VAL A 1 92 ? 13.142 1.736 4.658 1.00 97.25 92 VAL A O 1
ATOM 718 N N . ALA A 1 93 ? 13.450 3.516 5.983 1.00 97.81 93 ALA A N 1
ATOM 719 C CA . ALA A 1 93 ? 13.595 2.734 7.207 1.00 97.81 93 ALA A CA 1
ATOM 720 C C . ALA A 1 93 ? 12.333 1.913 7.522 1.00 97.81 93 ALA A C 1
ATOM 722 O O . ALA A 1 93 ? 12.444 0.716 7.773 1.00 97.81 93 ALA A O 1
ATOM 723 N N . LYS A 1 94 ? 11.141 2.522 7.448 1.00 97.62 94 LYS A N 1
ATOM 724 C CA . LYS A 1 94 ? 9.865 1.832 7.708 1.00 97.62 94 LYS A CA 1
ATOM 725 C C . LYS A 1 94 ? 9.540 0.779 6.646 1.00 97.62 94 LYS A C 1
ATOM 727 O O . LYS A 1 94 ? 9.048 -0.291 6.984 1.00 97.62 94 LYS A O 1
ATOM 732 N N . LEU A 1 95 ? 9.861 1.044 5.382 1.00 97.19 95 LEU A N 1
ATOM 733 C CA . LEU A 1 95 ? 9.707 0.075 4.297 1.00 97.19 95 LEU A CA 1
ATOM 734 C C . LEU A 1 95 ? 10.666 -1.121 4.429 1.00 97.19 95 LEU A C 1
ATOM 736 O O . LEU A 1 95 ? 10.289 -2.244 4.115 1.00 97.19 95 LEU A O 1
ATOM 740 N N . LYS A 1 96 ? 11.891 -0.925 4.937 1.00 96.31 96 LYS A N 1
ATOM 741 C CA . LYS A 1 96 ? 12.832 -2.029 5.230 1.00 96.31 96 LYS A CA 1
ATOM 742 C C . LYS A 1 96 ? 12.346 -2.960 6.342 1.00 96.31 96 LYS A C 1
ATOM 744 O O . LYS A 1 96 ? 12.797 -4.098 6.414 1.00 96.31 96 LYS A O 1
ATOM 749 N N . THR A 1 97 ? 11.453 -2.483 7.204 1.00 95.62 97 THR A N 1
ATOM 750 C CA . THR A 1 97 ? 10.868 -3.243 8.315 1.00 95.62 97 THR A CA 1
ATOM 751 C C . THR A 1 97 ? 9.374 -3.466 8.105 1.00 95.62 97 THR A C 1
ATOM 753 O O . THR A 1 97 ? 8.603 -3.385 9.060 1.00 95.62 97 THR A O 1
ATOM 756 N N . ILE A 1 98 ? 8.956 -3.677 6.855 1.00 97.81 98 ILE A N 1
ATOM 757 C CA . ILE A 1 98 ? 7.552 -3.887 6.516 1.00 97.81 98 ILE A CA 1
ATOM 758 C C . ILE A 1 98 ? 6.972 -5.078 7.294 1.00 97.81 98 ILE A C 1
ATOM 760 O O . ILE A 1 98 ? 7.611 -6.120 7.463 1.00 97.81 98 ILE A O 1
ATOM 764 N N . SER A 1 99 ? 5.743 -4.920 7.770 1.00 98.56 99 SER A N 1
ATOM 765 C CA . SER A 1 99 ? 5.055 -5.952 8.533 1.00 98.56 99 SER A CA 1
ATOM 766 C C . SER A 1 99 ? 4.341 -6.940 7.614 1.00 98.56 99 SER A C 1
ATOM 768 O O . SER A 1 99 ? 3.774 -6.581 6.581 1.00 98.56 99 SER A O 1
ATOM 770 N N . ARG A 1 100 ? 4.294 -8.209 8.026 1.00 98.44 100 ARG A N 1
ATOM 771 C CA . ARG A 1 100 ? 3.322 -9.156 7.474 1.00 98.44 100 ARG A CA 1
ATOM 772 C C . ARG A 1 100 ? 1.947 -8.824 8.038 1.00 98.44 100 ARG A C 1
ATOM 774 O O . ARG A 1 100 ? 1.787 -8.822 9.258 1.00 98.44 100 ARG A O 1
ATOM 781 N N . LEU A 1 101 ? 0.964 -8.603 7.171 1.00 98.00 101 LEU A N 1
ATOM 782 C CA . LEU A 1 101 ? -0.363 -8.133 7.570 1.00 98.00 101 LEU A CA 1
ATOM 783 C C . LEU A 1 101 ? -1.042 -9.053 8.593 1.00 98.00 101 LEU A C 1
ATOM 785 O O . 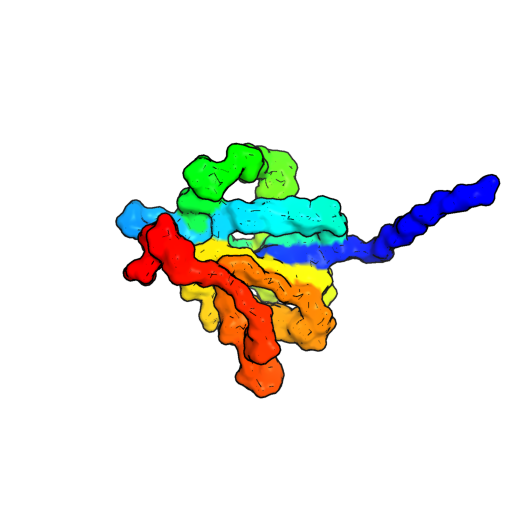LEU A 1 101 ? -1.646 -8.572 9.544 1.00 98.00 101 LEU A O 1
ATOM 789 N N . SER A 1 102 ? -0.849 -10.367 8.462 1.00 97.94 102 SER A N 1
ATOM 790 C CA . SER A 1 102 ? -1.378 -11.389 9.377 1.00 97.94 102 SER A CA 1
ATOM 791 C C . SER A 1 102 ? -0.902 -11.260 10.835 1.00 97.94 102 SER A C 1
ATOM 793 O O . SER A 1 102 ? -1.356 -12.011 11.696 1.00 97.94 102 SER A O 1
ATOM 795 N N . ARG A 1 103 ? 0.087 -10.402 11.114 1.00 98.06 103 ARG A N 1
ATOM 796 C CA . ARG A 1 103 ? 0.641 -10.154 12.456 1.00 98.06 103 ARG A CA 1
ATOM 797 C C . ARG A 1 103 ? 0.140 -8.852 13.079 1.00 98.06 103 ARG A C 1
ATOM 799 O O . ARG A 1 103 ? 0.557 -8.534 14.188 1.00 98.06 103 ARG A O 1
ATOM 806 N N . LEU A 1 104 ? -0.688 -8.098 12.365 1.00 98.38 104 LEU A N 1
ATOM 807 C CA . LEU A 1 104 ? -1.179 -6.796 12.792 1.00 98.38 104 LEU A CA 1
ATOM 808 C C . LEU A 1 104 ? -2.613 -6.903 13.301 1.00 98.38 104 LEU A C 1
ATOM 810 O O . LEU A 1 104 ? -3.423 -7.634 12.733 1.00 98.38 104 LEU A O 1
ATOM 814 N N . ASP A 1 105 ? -2.930 -6.134 14.339 1.00 97.94 105 ASP A N 1
ATOM 815 C CA . ASP A 1 105 ? -4.296 -5.994 14.827 1.00 97.94 105 ASP A CA 1
ATOM 816 C C . ASP A 1 105 ? -4.964 -4.784 14.149 1.00 97.94 105 ASP A C 1
ATOM 818 O O . ASP A 1 105 ? -4.461 -3.664 14.271 1.00 97.94 105 ASP A O 1
ATOM 822 N N . PRO A 1 106 ? -6.095 -4.958 13.438 1.00 97.56 106 PRO A N 1
ATOM 823 C CA . PRO A 1 106 ? -6.889 -3.842 12.934 1.00 97.56 106 PRO A CA 1
ATOM 824 C C . PRO A 1 106 ? -7.261 -2.818 14.010 1.00 97.56 106 PRO A C 1
ATOM 826 O O . PRO A 1 106 ? -7.514 -1.659 13.676 1.00 97.56 106 PRO A O 1
ATOM 829 N N . ASP A 1 107 ? -7.318 -3.202 15.290 1.00 97.00 107 ASP A N 1
ATOM 830 C CA . ASP A 1 107 ? -7.639 -2.289 16.386 1.00 97.00 107 ASP A CA 1
ATOM 831 C C . ASP A 1 107 ? -6.594 -1.202 16.627 1.00 97.00 107 ASP A C 1
ATOM 833 O O . ASP A 1 107 ? -6.982 -0.096 17.007 1.00 97.00 107 ASP A O 1
ATOM 837 N N . ASP A 1 108 ? -5.341 -1.436 16.244 1.00 97.69 108 ASP A N 1
ATOM 838 C CA . ASP A 1 108 ? -4.241 -0.488 16.437 1.00 97.69 108 ASP A CA 1
ATOM 839 C C . ASP A 1 108 ? -4.264 0.707 15.471 1.00 97.69 108 ASP A C 1
ATOM 841 O O . ASP A 1 108 ? -3.486 1.643 15.645 1.00 97.69 108 ASP A O 1
ATOM 845 N N . TYR A 1 109 ? -5.107 0.685 14.432 1.00 98.19 109 TYR A N 1
ATOM 846 C CA . TYR A 1 109 ? -5.070 1.665 13.339 1.00 98.19 109 TYR A CA 1
ATOM 847 C C . TYR A 1 109 ? -6.350 2.480 13.241 1.00 98.19 109 TYR A C 1
ATOM 849 O O . TYR A 1 109 ? -7.441 1.928 13.275 1.00 98.19 109 TYR A O 1
ATOM 857 N N . ASP A 1 110 ? -6.248 3.781 13.011 1.00 97.88 110 ASP A N 1
ATOM 858 C CA . ASP A 1 110 ? -7.405 4.638 12.721 1.00 97.88 110 ASP A CA 1
ATOM 859 C C . ASP A 1 110 ? -7.813 4.566 11.243 1.00 97.88 110 ASP A C 1
ATOM 861 O O . ASP A 1 110 ? -8.981 4.753 10.882 1.00 97.88 110 ASP A O 1
ATOM 865 N N . ALA A 1 111 ? -6.832 4.297 10.379 1.00 98.25 111 ALA A N 1
ATOM 866 C CA . ALA A 1 111 ? -6.995 4.268 8.937 1.00 98.25 111 ALA A CA 1
ATOM 867 C C . ALA A 1 111 ? -6.137 3.183 8.282 1.00 98.25 111 ALA A C 1
ATOM 869 O O . ALA A 1 111 ? -5.002 2.937 8.695 1.00 98.25 111 ALA A O 1
ATOM 870 N N . ILE A 1 112 ? -6.662 2.600 7.208 1.00 98.62 112 ILE A N 1
ATOM 871 C CA . ILE A 1 112 ? -5.898 1.821 6.235 1.00 98.62 112 ILE A CA 1
ATOM 872 C C . ILE A 1 112 ? -5.998 2.487 4.863 1.00 98.62 112 ILE A C 1
ATOM 874 O O . ILE A 1 112 ? -7.083 2.855 4.405 1.00 98.62 112 ILE A O 1
ATOM 878 N N . ILE A 1 113 ? -4.851 2.643 4.211 1.00 98.62 113 ILE A N 1
ATOM 879 C CA . ILE A 1 113 ? -4.737 3.132 2.846 1.00 98.62 113 ILE A CA 1
ATOM 880 C C . ILE A 1 113 ? -4.088 2.034 2.010 1.00 98.62 113 ILE A C 1
ATOM 882 O O . ILE A 1 113 ? -2.948 1.654 2.264 1.00 98.62 113 ILE A O 1
ATOM 886 N N . VAL A 1 114 ? -4.802 1.526 1.010 1.00 98.56 114 VAL A N 1
ATOM 887 C CA . VAL A 1 114 ? -4.275 0.529 0.072 1.00 98.56 114 VAL A CA 1
ATOM 888 C C . VAL A 1 114 ? -3.665 1.259 -1.122 1.00 98.56 114 VAL A C 1
ATOM 890 O O . VAL A 1 114 ? -4.385 1.907 -1.888 1.00 98.56 114 VAL A O 1
ATOM 893 N N . SER A 1 115 ? -2.340 1.194 -1.243 1.00 98.12 115 SER A N 1
ATOM 894 C CA . SER A 1 115 ? -1.609 1.717 -2.408 1.00 98.12 115 SER A CA 1
ATOM 895 C C . SER A 1 115 ? -1.848 0.864 -3.660 1.00 98.12 115 SER A C 1
ATOM 897 O O . SER A 1 115 ? -2.287 -0.282 -3.546 1.00 98.12 115 SER A O 1
ATOM 899 N N . GLY A 1 116 ? -1.586 1.428 -4.837 1.00 96.44 116 GLY A N 1
ATOM 900 C CA . GLY A 1 116 ? -1.716 0.762 -6.126 1.00 96.44 116 GLY A CA 1
ATOM 901 C C . GLY A 1 116 ? -0.404 0.192 -6.666 1.00 96.44 116 GLY A C 1
ATOM 902 O O . GLY A 1 116 ? 0.513 -0.174 -5.920 1.00 96.44 116 GLY A O 1
ATOM 903 N N . GLY A 1 117 ? -0.343 0.098 -7.995 1.00 96.81 117 GLY A N 1
ATOM 904 C CA . GLY A 1 117 ? 0.683 -0.614 -8.753 1.00 96.81 117 GLY A CA 1
ATOM 905 C C . GLY A 1 117 ? 0.147 -1.921 -9.336 1.00 96.81 117 GLY A C 1
ATOM 906 O O . GLY A 1 117 ? -0.694 -2.593 -8.726 1.00 96.81 117 GLY A O 1
ATOM 907 N N . TYR A 1 118 ? 0.638 -2.313 -10.517 1.00 97.06 118 TYR A N 1
ATOM 908 C CA . TYR A 1 118 ? 0.065 -3.446 -11.255 1.00 97.06 118 TYR A CA 1
ATOM 909 C C . TYR A 1 118 ? 0.229 -4.791 -10.539 1.00 97.06 118 TYR A C 1
ATOM 911 O O . TYR A 1 118 ? -0.547 -5.711 -10.792 1.00 97.06 118 TYR A O 1
ATOM 919 N N . GLY A 1 119 ? 1.131 -4.896 -9.555 1.00 97.50 119 GLY A N 1
ATOM 920 C CA . GLY A 1 119 ? 1.217 -6.072 -8.684 1.00 97.50 119 GLY A CA 1
ATOM 921 C C . GLY A 1 119 ? -0.095 -6.404 -7.957 1.00 97.50 119 GLY A C 1
ATOM 922 O O . GLY A 1 119 ? -0.350 -7.569 -7.650 1.00 97.50 119 GLY A O 1
ATOM 923 N N . C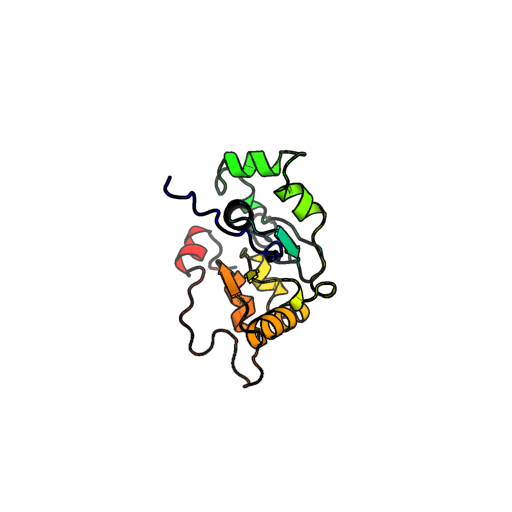YS A 1 120 ? -0.979 -5.421 -7.749 1.00 97.44 120 CYS A N 1
ATOM 924 C CA . CYS A 1 120 ? -2.297 -5.629 -7.142 1.00 97.44 120 CYS A CA 1
ATOM 925 C C . CYS A 1 120 ? -3.168 -6.625 -7.929 1.00 97.44 120 CYS A C 1
ATOM 927 O O . CYS A 1 120 ? -3.915 -7.394 -7.318 1.00 97.44 120 CYS A O 1
ATOM 929 N N . TYR A 1 121 ? -3.058 -6.651 -9.264 1.00 95.62 121 TYR A N 1
ATOM 930 C CA . TYR A 1 121 ? -3.806 -7.589 -10.113 1.00 95.62 121 TYR A CA 1
ATOM 931 C C . TYR A 1 121 ? -3.442 -9.048 -9.836 1.00 95.62 121 TYR A C 1
ATOM 933 O O . TYR A 1 121 ? -4.280 -9.936 -10.000 1.00 95.62 121 TYR A O 1
ATOM 941 N N . PHE A 1 122 ? -2.220 -9.293 -9.367 1.00 96.81 122 PHE A N 1
ATOM 942 C CA . PHE A 1 122 ? -1.707 -10.636 -9.162 1.00 96.81 122 PHE A CA 1
ATOM 943 C C . PHE A 1 122 ? -2.079 -11.200 -7.799 1.00 96.81 122 PHE A C 1
ATOM 945 O O . PHE A 1 122 ? -2.434 -12.370 -7.744 1.00 96.81 122 PHE A O 1
ATOM 952 N N . ASN A 1 123 ? -2.036 -10.416 -6.713 1.00 95.56 123 ASN A N 1
ATOM 953 C CA . ASN A 1 123 ? -2.201 -10.961 -5.358 1.00 95.56 123 ASN A CA 1
ATOM 954 C C . ASN A 1 123 ? -3.538 -10.628 -4.663 1.00 95.56 123 ASN A C 1
ATOM 956 O O . ASN A 1 123 ? -3.996 -11.399 -3.819 1.00 95.56 123 ASN A O 1
ATOM 960 N N . TYR A 1 124 ? -4.213 -9.516 -4.978 1.00 96.56 124 TYR A N 1
ATOM 961 C CA . TYR A 1 124 ? -5.346 -9.056 -4.149 1.00 96.56 124 TYR A CA 1
ATOM 962 C C . TYR A 1 124 ? -6.621 -9.901 -4.251 1.00 96.56 124 TYR A C 1
ATOM 964 O O . TYR A 1 124 ? -7.392 -9.946 -3.289 1.00 96.56 124 TYR A O 1
ATOM 972 N N . SER A 1 125 ? -6.811 -10.647 -5.342 1.00 96.44 125 SER A N 1
ATOM 973 C CA . SER A 1 125 ? -7.923 -11.603 -5.475 1.00 96.44 125 SER A CA 1
ATOM 974 C C . SER A 1 125 ? -7.868 -12.739 -4.44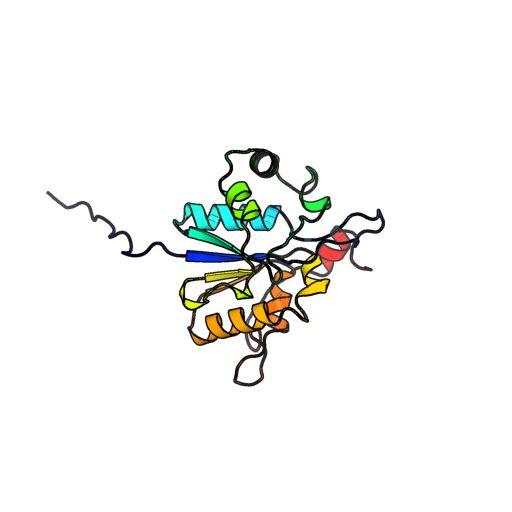7 1.00 96.44 125 SER A C 1
ATOM 976 O O . SER A 1 125 ? -8.904 -13.291 -4.077 1.00 96.44 125 SER A O 1
ATOM 978 N N . HIS A 1 126 ? -6.675 -13.057 -3.938 1.00 95.50 126 HIS A N 1
ATOM 979 C CA . HIS A 1 126 ? -6.436 -14.136 -2.979 1.00 95.50 126 HIS A CA 1
ATOM 980 C C . HIS A 1 126 ? -5.764 -13.682 -1.672 1.00 95.50 126 HIS A C 1
ATOM 982 O O . HIS A 1 126 ? -5.432 -14.523 -0.837 1.00 95.50 126 HIS A O 1
ATOM 988 N N . CYS A 1 127 ? -5.620 -12.370 -1.467 1.00 96.31 127 CYS A N 1
ATOM 989 C CA . CYS A 1 127 ? -5.093 -11.744 -0.251 1.00 96.31 127 CYS A CA 1
ATOM 990 C C . CYS A 1 127 ? -6.102 -11.865 0.908 1.00 96.31 127 CYS A C 1
ATOM 992 O O . CYS A 1 127 ? -6.823 -10.920 1.237 1.00 96.31 127 CYS A O 1
ATOM 994 N N . LYS A 1 128 ? -6.211 -13.063 1.495 1.00 96.75 128 LYS A N 1
ATOM 995 C CA . LYS A 1 128 ? -7.211 -13.374 2.534 1.00 96.75 128 LYS A CA 1
ATOM 996 C C . LYS A 1 128 ? -7.028 -12.526 3.788 1.00 96.75 128 LYS A C 1
ATOM 998 O O . LYS A 1 128 ? -8.018 -12.021 4.312 1.00 96.75 128 LYS A O 1
ATOM 1003 N N . ASP A 1 129 ? -5.785 -12.336 4.227 1.00 97.50 129 ASP A N 1
ATOM 1004 C CA . ASP A 1 129 ? -5.488 -11.520 5.405 1.00 97.50 129 ASP A CA 1
ATOM 1005 C C . ASP A 1 129 ? -5.836 -10.046 5.133 1.00 97.50 129 ASP A C 1
ATOM 1007 O O . ASP A 1 129 ? -6.418 -9.381 5.987 1.00 97.50 129 ASP A O 1
ATOM 1011 N N . GLY A 1 130 ? -5.599 -9.559 3.907 1.00 97.44 130 GLY A N 1
ATOM 1012 C CA . GLY A 1 130 ? -6.034 -8.233 3.451 1.00 97.44 130 GLY A CA 1
ATOM 1013 C C . GLY A 1 130 ? -7.541 -8.046 3.490 1.00 97.44 130 GLY A C 1
ATOM 1014 O O . GLY A 1 130 ? -8.033 -7.054 4.029 1.00 97.44 130 GLY A O 1
ATOM 1015 N N . GLN A 1 131 ? -8.284 -9.013 2.958 1.00 98.06 131 GLN A N 1
ATOM 1016 C CA . GLN A 1 131 ? -9.745 -8.972 2.958 1.00 98.06 131 GLN A CA 1
ATOM 1017 C C . GLN A 1 131 ? -10.310 -9.016 4.387 1.00 98.06 131 GLN A C 1
ATOM 1019 O O . GLN A 1 131 ? -11.227 -8.256 4.708 1.00 98.06 131 GLN A O 1
ATOM 1024 N N . GLU A 1 132 ? -9.742 -9.840 5.274 1.00 97.88 132 GLU A N 1
ATOM 1025 C CA . GLU A 1 132 ? -10.146 -9.877 6.684 1.00 97.88 132 GLU A CA 1
ATOM 1026 C C . GLU A 1 132 ? -9.876 -8.547 7.384 1.00 97.88 132 GLU A C 1
ATOM 1028 O O . GLU A 1 132 ? -10.762 -7.999 8.044 1.00 97.88 132 GLU A O 1
ATOM 1033 N N . PHE A 1 133 ? -8.673 -8.002 7.206 1.00 98.44 133 PHE A N 1
ATOM 1034 C CA . PHE A 1 133 ? -8.267 -6.746 7.823 1.00 98.44 133 PHE A CA 1
ATOM 1035 C C . PHE A 1 133 ? -9.197 -5.605 7.393 1.00 98.44 133 PHE A C 1
ATOM 1037 O O . PHE A 1 133 ? -9.739 -4.880 8.228 1.00 98.44 133 PHE A O 1
ATOM 1044 N N . MET A 1 134 ? -9.470 -5.491 6.091 1.00 98.19 134 MET A N 1
ATOM 1045 C CA . MET A 1 134 ? -10.380 -4.491 5.526 1.00 98.19 134 MET A CA 1
ATOM 1046 C C . MET A 1 134 ? -11.812 -4.655 6.050 1.00 98.19 134 MET A C 1
ATOM 1048 O O . MET A 1 134 ? -12.471 -3.669 6.389 1.00 98.19 134 MET A O 1
ATOM 1052 N N . ARG A 1 135 ? -12.297 -5.895 6.180 1.00 98.06 135 ARG A N 1
ATOM 1053 C CA . ARG A 1 135 ? -13.609 -6.184 6.770 1.00 98.06 135 ARG A CA 1
ATOM 1054 C C . ARG A 1 135 ? -13.677 -5.780 8.243 1.00 98.06 135 ARG A C 1
ATOM 1056 O O . ARG A 1 135 ? -14.674 -5.191 8.661 1.00 98.06 135 ARG A O 1
ATOM 1063 N N . ALA A 1 136 ? -12.633 -6.053 9.022 1.00 98.19 136 ALA A N 1
ATOM 1064 C CA . ALA A 1 136 ? -12.551 -5.656 10.426 1.00 98.19 136 ALA A CA 1
ATOM 1065 C C . ALA A 1 136 ? -12.548 -4.127 10.587 1.00 98.19 136 ALA A C 1
ATOM 1067 O O . ALA A 1 136 ? -13.321 -3.596 11.390 1.00 98.19 136 ALA A O 1
ATOM 1068 N N . MET A 1 137 ? -11.762 -3.418 9.771 1.00 98.19 137 MET A N 1
ATOM 1069 C CA . MET A 1 137 ? -11.752 -1.950 9.721 1.00 98.19 137 MET A CA 1
ATOM 1070 C C . MET A 1 137 ? -13.145 -1.398 9.385 1.00 98.19 137 MET A C 1
ATOM 1072 O O . MET A 1 137 ? -13.641 -0.497 10.064 1.00 98.19 137 MET A O 1
ATOM 1076 N N . PHE A 1 138 ? -13.822 -1.989 8.395 1.00 97.75 138 PHE A N 1
ATOM 1077 C CA . PHE A 1 138 ? -15.164 -1.577 7.982 1.00 97.75 138 PHE A CA 1
ATOM 1078 C C . PHE A 1 138 ? -16.206 -1.765 9.092 1.00 97.75 138 PHE A C 1
ATOM 1080 O O . PHE A 1 138 ? -16.970 -0.842 9.373 1.00 97.75 138 PHE A O 1
ATOM 1087 N N . ARG A 1 139 ? -16.218 -2.924 9.770 1.00 97.38 139 ARG A N 1
ATOM 1088 C CA . ARG A 1 139 ? -17.130 -3.209 10.900 1.00 97.38 139 ARG A CA 1
ATOM 1089 C C . ARG A 1 139 ? -17.004 -2.183 12.023 1.00 97.38 139 ARG A C 1
ATOM 1091 O O . ARG A 1 139 ? -17.987 -1.867 12.686 1.00 97.38 139 ARG A O 1
ATOM 1098 N N . LYS A 1 140 ? -15.793 -1.672 12.232 1.00 96.56 140 LYS A N 1
ATOM 1099 C CA . LYS A 1 140 ? -15.467 -0.697 13.276 1.00 96.56 140 LYS A CA 1
ATOM 1100 C C . LYS A 1 140 ? -15.621 0.753 12.810 1.00 96.56 140 LYS A C 1
ATOM 1102 O O . LYS A 1 140 ? -15.260 1.660 13.551 1.00 96.56 140 LYS A O 1
ATOM 1107 N N . ASN A 1 141 ? -16.161 0.979 11.608 1.00 96.38 141 ASN A N 1
ATOM 1108 C CA . ASN A 1 141 ? -16.328 2.305 11.012 1.00 96.38 141 ASN A CA 1
ATOM 1109 C C . ASN A 1 141 ? -15.008 3.106 10.952 1.00 96.38 141 ASN A C 1
ATOM 1111 O O . ASN A 1 141 ? -15.004 4.328 11.104 1.00 96.38 141 ASN A O 1
ATOM 1115 N N . LYS A 1 142 ? -13.884 2.403 10.756 1.00 97.62 142 LYS A N 1
ATOM 1116 C CA . LYS A 1 142 ? -12.555 2.997 10.568 1.00 97.62 142 LYS A CA 1
ATOM 1117 C C . LYS A 1 142 ? -12.370 3.447 9.121 1.00 97.62 142 LYS A C 1
ATOM 1119 O O . LYS A 1 142 ? -13.100 3.020 8.222 1.00 97.62 142 LYS A O 1
ATOM 1124 N N . VAL A 1 143 ? -11.397 4.323 8.884 1.00 97.94 143 VAL A N 1
ATOM 1125 C CA . VAL A 1 143 ? -11.171 4.879 7.545 1.00 97.94 143 VAL A CA 1
ATOM 1126 C C . VAL A 1 143 ? -10.515 3.832 6.649 1.00 97.94 143 VAL A C 1
ATOM 1128 O O . VAL A 1 143 ? -9.482 3.262 6.990 1.00 97.94 143 VAL A O 1
ATOM 1131 N N . ILE A 1 144 ? -11.109 3.615 5.478 1.00 98.44 144 ILE A N 1
ATOM 1132 C CA . ILE A 1 144 ? -10.553 2.788 4.410 1.00 98.44 144 ILE A CA 1
ATOM 1133 C C . ILE A 1 144 ? -10.432 3.662 3.167 1.00 98.44 144 ILE A C 1
ATOM 1135 O O . ILE A 1 144 ? -11.432 4.201 2.690 1.00 98.44 144 ILE A O 1
ATOM 1139 N N . ALA A 1 145 ? -9.220 3.787 2.639 1.00 98.06 145 ALA A N 1
ATOM 1140 C CA . ALA A 1 145 ? -8.949 4.485 1.391 1.00 98.06 145 ALA A CA 1
ATOM 1141 C C . ALA A 1 145 ? -8.145 3.595 0.440 1.00 98.06 145 ALA A C 1
ATOM 1143 O O . ALA A 1 145 ? -7.404 2.713 0.867 1.00 98.06 145 ALA A O 1
ATOM 1144 N N . THR A 1 146 ? -8.285 3.841 -0.858 1.00 97.88 146 THR A N 1
ATOM 1145 C CA . THR A 1 146 ? -7.534 3.142 -1.904 1.00 97.88 146 THR A CA 1
ATOM 1146 C C . THR A 1 146 ? -7.100 4.125 -2.977 1.00 97.88 146 THR A C 1
ATOM 1148 O O . THR A 1 146 ? -7.819 5.088 -3.250 1.00 97.88 146 THR A O 1
ATOM 1151 N N . VAL A 1 147 ? -5.973 3.855 -3.626 1.00 96.94 147 VAL A N 1
ATOM 1152 C CA . VAL A 1 147 ? -5.493 4.602 -4.796 1.00 96.94 147 VAL A CA 1
ATOM 1153 C C . VAL A 1 147 ? -5.178 3.634 -5.941 1.00 96.94 147 VAL A C 1
ATOM 1155 O O . VAL A 1 147 ? -4.812 2.488 -5.687 1.00 96.94 147 VAL A O 1
ATOM 1158 N N . ALA A 1 148 ? -5.410 4.082 -7.180 1.00 95.50 148 ALA A N 1
ATOM 1159 C CA . ALA A 1 148 ? -5.208 3.320 -8.415 1.00 95.50 148 ALA A CA 1
ATOM 1160 C C . ALA A 1 148 ? -5.757 1.876 -8.336 1.00 95.50 148 ALA A C 1
ATOM 1162 O O . ALA A 1 148 ? -6.956 1.693 -8.082 1.00 95.50 148 ALA A O 1
ATOM 1163 N N . GLU A 1 149 ? -4.914 0.861 -8.529 1.00 97.12 149 GLU A N 1
ATOM 1164 C CA . GLU A 1 149 ? -5.273 -0.565 -8.499 1.00 97.12 149 GLU A CA 1
ATOM 1165 C C . GLU A 1 149 ? -5.568 -1.088 -7.085 1.00 97.12 149 GLU A C 1
ATOM 1167 O O . GLU A 1 149 ? -6.175 -2.151 -6.933 1.00 97.12 149 GLU A O 1
ATOM 1172 N N . GLY A 1 150 ? -5.234 -0.331 -6.035 1.00 97.50 150 GLY A N 1
ATOM 1173 C CA . GLY A 1 150 ? -5.564 -0.674 -4.650 1.00 97.50 150 GLY A CA 1
ATOM 1174 C C . GLY A 1 150 ? -7.069 -0.872 -4.425 1.00 97.50 150 GLY A C 1
ATOM 1175 O O . GLY A 1 150 ? -7.482 -1.596 -3.516 1.00 97.50 150 GLY A O 1
ATOM 1176 N N . VAL A 1 151 ? -7.906 -0.297 -5.303 1.00 97.25 151 VAL A N 1
ATOM 1177 C CA . VAL A 1 151 ? -9.365 -0.493 -5.315 1.00 97.25 151 VAL A CA 1
ATOM 1178 C C . VAL A 1 151 ? -9.761 -1.969 -5.427 1.00 97.25 151 VAL A C 1
ATOM 1180 O O . VAL A 1 151 ? -10.830 -2.345 -4.947 1.00 97.25 151 VAL A O 1
ATOM 1183 N N . LEU A 1 152 ? -8.920 -2.815 -6.036 1.00 97.25 152 LEU A N 1
ATOM 1184 C CA . LEU A 1 152 ? -9.194 -4.242 -6.217 1.00 97.25 152 LEU A CA 1
ATOM 1185 C C . LEU A 1 152 ? -9.444 -4.933 -4.877 1.00 97.25 152 LEU A C 1
ATOM 1187 O O . LEU A 1 152 ? -10.306 -5.800 -4.769 1.00 97.25 152 LEU A O 1
ATOM 1191 N N . LEU A 1 153 ? -8.765 -4.513 -3.809 1.00 97.75 153 LEU A N 1
ATOM 1192 C CA . LEU A 1 153 ? -9.005 -5.120 -2.506 1.00 97.75 153 LEU A CA 1
ATOM 1193 C C . LEU A 1 153 ? -10.424 -4.822 -1.986 1.00 97.75 153 LEU A C 1
ATOM 1195 O O . LEU A 1 153 ? -11.021 -5.670 -1.326 1.00 97.75 153 LEU A O 1
ATOM 1199 N N . LEU A 1 154 ? -11.026 -3.678 -2.341 1.00 97.81 154 LEU A N 1
ATOM 1200 C CA . LEU A 1 154 ? -12.434 -3.393 -2.024 1.00 97.81 154 LEU A CA 1
ATOM 1201 C C . LEU A 1 154 ? -13.401 -4.292 -2.798 1.00 97.81 154 LEU A C 1
ATOM 1203 O O . LEU A 1 154 ? -14.454 -4.642 -2.263 1.00 97.81 154 LEU A O 1
ATOM 1207 N N . THR A 1 155 ? -13.074 -4.633 -4.048 1.00 96.81 155 THR A N 1
ATOM 1208 C CA . THR A 1 155 ? -13.938 -5.460 -4.903 1.00 96.81 155 THR A CA 1
ATOM 1209 C C . THR A 1 155 ? -13.878 -6.933 -4.512 1.00 96.81 155 THR A C 1
ATOM 1211 O O . THR A 1 155 ? -14.882 -7.625 -4.649 1.00 96.81 155 THR A O 1
ATOM 1214 N N . TYR A 1 156 ? -12.753 -7.399 -3.964 1.00 97.62 156 TYR A N 1
ATOM 1215 C CA . TYR A 1 156 ? -12.604 -8.770 -3.471 1.00 97.62 156 TYR A CA 1
ATOM 1216 C C . TYR A 1 156 ? -13.019 -8.957 -2.005 1.00 97.62 156 TYR A C 1
ATOM 1218 O O . TYR A 1 156 ? -13.304 -10.077 -1.587 1.00 97.62 156 TYR A O 1
ATOM 1226 N N . THR A 1 157 ? -13.116 -7.885 -1.213 1.00 98.19 157 THR A N 1
ATOM 1227 C CA . THR A 1 157 ? -13.540 -7.991 0.191 1.00 98.19 157 THR A CA 1
ATOM 1228 C C . THR A 1 157 ? -15.061 -8.008 0.320 1.00 98.19 157 THR A C 1
ATOM 1230 O O . THR A 1 157 ? -15.731 -7.017 0.021 1.00 98.19 157 THR A O 1
ATOM 1233 N N . THR A 1 158 ? -15.603 -9.113 0.837 1.00 97.62 158 THR A N 1
ATOM 1234 C CA . TH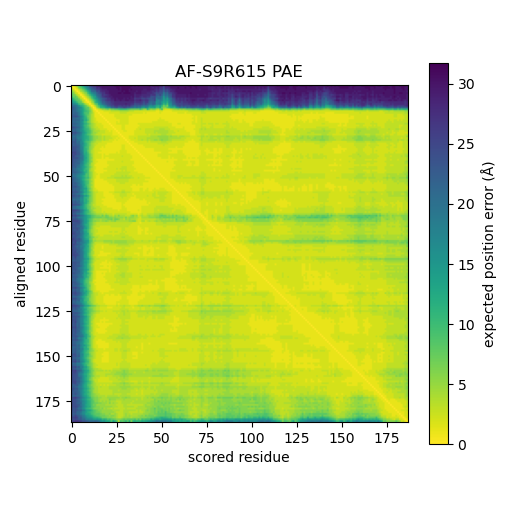R A 1 158 ? -17.043 -9.289 1.084 1.00 97.62 158 THR A CA 1
ATOM 1235 C C . THR A 1 158 ? -17.409 -8.957 2.533 1.00 97.62 158 THR A C 1
ATOM 1237 O O . THR A 1 158 ? -16.771 -9.419 3.480 1.00 97.62 158 THR A O 1
ATOM 1240 N N . ARG A 1 159 ? -18.449 -8.141 2.705 1.00 95.62 159 ARG A N 1
ATOM 1241 C CA . ARG A 1 159 ? -19.070 -7.759 3.978 1.00 95.62 159 ARG A CA 1
ATOM 1242 C C . ARG A 1 159 ? -19.921 -8.899 4.537 1.00 95.62 159 ARG A C 1
ATOM 1244 O O . ARG A 1 159 ? -20.268 -9.845 3.838 1.00 95.62 159 ARG A O 1
ATOM 1251 N N . ASP A 1 160 ? -20.343 -8.751 5.787 1.00 95.19 160 ASP A N 1
ATOM 1252 C CA . ASP A 1 160 ? -21.199 -9.736 6.466 1.00 95.19 160 ASP A CA 1
ATOM 1253 C C . ASP A 1 160 ? -22.589 -9.877 5.835 1.00 95.19 160 ASP A C 1
ATOM 1255 O O . ASP A 1 160 ? -23.226 -10.917 5.971 1.00 95.19 160 ASP A O 1
ATOM 1259 N N . ASP A 1 161 ? -23.045 -8.852 5.113 1.00 95.69 161 ASP A N 1
ATOM 1260 C CA . ASP A 1 161 ? -24.302 -8.865 4.362 1.00 95.69 161 ASP A CA 1
ATOM 1261 C C . ASP A 1 161 ? -24.174 -9.488 2.958 1.00 95.69 161 ASP A C 1
ATOM 1263 O O . ASP A 1 161 ? -25.124 -9.453 2.179 1.00 95.69 161 ASP A O 1
ATOM 1267 N N . GLY A 1 162 ? -23.009 -10.054 2.623 1.00 97.12 162 GLY A N 1
ATOM 1268 C CA . GLY A 1 162 ? -22.750 -10.736 1.354 1.00 97.12 162 GLY A CA 1
ATOM 1269 C C . GLY A 1 162 ? -22.400 -9.815 0.182 1.00 97.12 162 GLY A C 1
ATOM 1270 O O . GLY A 1 162 ? -22.087 -10.306 -0.900 1.00 97.12 162 GLY A O 1
ATOM 1271 N N . HIS A 1 163 ? -22.407 -8.495 0.369 1.00 98.19 163 HIS A N 1
ATOM 1272 C CA . HIS A 1 163 ? -21.981 -7.541 -0.655 1.00 98.19 163 HIS A CA 1
ATOM 1273 C C . HIS A 1 163 ? -20.503 -7.165 -0.507 1.00 98.19 163 HIS A C 1
ATOM 1275 O O . HIS A 1 163 ? -19.937 -7.243 0.577 1.00 98.19 163 HIS A O 1
ATOM 1281 N N . THR A 1 164 ? -19.864 -6.690 -1.573 1.00 97.75 164 THR A N 1
ATOM 1282 C CA . THR A 1 164 ? -18.482 -6.190 -1.501 1.00 97.75 164 THR A CA 1
ATOM 1283 C C . THR A 1 164 ? -18.393 -4.863 -0.737 1.00 97.75 164 THR A C 1
ATOM 1285 O O . THR A 1 164 ? -19.388 -4.140 -0.586 1.00 97.75 164 THR A O 1
ATOM 1288 N N . LEU A 1 165 ? -17.197 -4.485 -0.270 1.00 97.12 165 LEU A N 1
ATOM 1289 C CA . LEU A 1 165 ? -16.997 -3.204 0.426 1.00 97.12 165 LEU A CA 1
ATOM 1290 C C . LEU A 1 165 ? -17.383 -1.992 -0.433 1.00 97.12 165 LEU A C 1
ATOM 1292 O O . LEU A 1 165 ? -17.890 -1.000 0.094 1.00 97.12 165 LEU A O 1
ATOM 1296 N N . CYS A 1 166 ? -17.199 -2.081 -1.751 1.00 95.69 166 CYS A N 1
ATOM 1297 C CA . CYS A 1 166 ? -17.555 -1.015 -2.686 1.00 95.69 166 CYS A CA 1
ATOM 1298 C C . CYS A 1 166 ? -19.037 -1.002 -3.108 1.00 95.69 166 CYS A C 1
ATOM 1300 O O . CYS A 1 166 ? -19.464 -0.070 -3.793 1.00 95.69 166 CYS A O 1
ATOM 1302 N N . TRP A 1 167 ? -19.847 -1.984 -2.698 1.00 97.31 167 TRP A N 1
ATOM 1303 C CA . TRP A 1 167 ? -21.259 -2.038 -3.074 1.00 97.31 167 TRP A CA 1
ATOM 1304 C C . TRP A 1 167 ? -22.043 -0.821 -2.567 1.00 97.31 167 TRP A C 1
ATOM 1306 O O . TRP A 1 167 ? -22.023 -0.505 -1.372 1.00 97.31 167 TRP A O 1
ATOM 1316 N N . ASN A 1 168 ? -22.782 -0.179 -3.481 1.00 96.44 168 ASN A N 1
ATOM 1317 C CA . ASN A 1 168 ? -23.547 1.050 -3.244 1.00 96.44 168 ASN A CA 1
ATOM 1318 C C . ASN A 1 168 ? -22.689 2.221 -2.715 1.00 96.44 168 ASN A C 1
ATOM 1320 O O . ASN A 1 168 ? -23.144 3.053 -1.927 1.00 96.44 168 ASN A O 1
ATOM 1324 N N . ARG A 1 169 ? -21.419 2.280 -3.135 1.00 95.31 169 ARG A N 1
ATOM 1325 C CA . ARG A 1 169 ? -20.496 3.385 -2.859 1.00 95.31 169 ARG A CA 1
ATOM 1326 C C . ARG A 1 169 ? -20.065 4.044 -4.166 1.00 95.31 169 ARG A C 1
ATOM 1328 O O . ARG A 1 169 ? -19.993 3.402 -5.209 1.00 95.31 169 ARG A O 1
ATOM 1335 N N . ARG A 1 170 ? -19.757 5.340 -4.103 1.00 97.25 170 ARG A N 1
ATOM 1336 C CA . ARG A 1 170 ? -19.050 6.027 -5.189 1.00 97.25 170 ARG A CA 1
ATOM 1337 C C . ARG A 1 170 ? -17.561 5.755 -5.016 1.00 97.25 170 ARG A C 1
ATOM 1339 O O . ARG A 1 170 ? -17.025 6.037 -3.948 1.00 97.25 170 ARG A O 1
ATOM 1346 N N . ILE A 1 171 ? -16.929 5.208 -6.046 1.00 96.00 171 ILE A N 1
ATOM 1347 C CA . ILE A 1 171 ? -15.500 4.882 -6.070 1.00 96.00 171 ILE A CA 1
ATOM 1348 C C . ILE A 1 171 ? -14.854 5.457 -7.333 1.00 96.00 171 ILE A C 1
ATOM 1350 O O . ILE A 1 171 ? -15.548 5.780 -8.297 1.00 96.00 171 ILE A O 1
ATOM 1354 N N . THR A 1 172 ? -13.530 5.565 -7.322 1.00 95.31 172 THR A N 1
ATOM 1355 C CA . THR A 1 172 ? -12.696 5.878 -8.489 1.00 95.31 172 THR A CA 1
ATOM 1356 C C . THR A 1 172 ? -11.471 4.965 -8.478 1.00 95.31 172 THR A C 1
ATOM 1358 O O . THR A 1 172 ? -11.144 4.396 -7.437 1.00 95.31 172 THR A O 1
ATOM 1361 N N . SER A 1 173 ? -10.814 4.806 -9.624 1.00 93.31 173 SER A N 1
ATOM 1362 C CA . SER A 1 173 ? -9.609 3.986 -9.793 1.00 93.31 173 SER A CA 1
ATOM 1363 C C . SER A 1 173 ? -8.853 4.420 -11.054 1.00 93.31 173 SER A C 1
ATOM 1365 O O . SER A 1 173 ? -9.281 5.369 -11.720 1.00 93.31 173 SER A O 1
ATOM 1367 N N . CYS A 1 174 ? -7.749 3.737 -11.364 1.00 90.06 174 CYS A N 1
ATOM 1368 C CA . CYS A 1 174 ? -7.068 3.829 -12.648 1.00 90.06 174 CYS A CA 1
ATOM 1369 C C . CYS A 1 174 ? -8.082 3.669 -13.789 1.00 90.06 174 CYS A C 1
ATOM 1371 O O . CYS A 1 174 ? -8.969 2.808 -13.765 1.00 90.06 174 CYS A O 1
ATOM 1373 N N . THR A 1 175 ? -7.976 4.529 -14.790 1.00 91.19 175 THR A N 1
ATOM 1374 C CA . THR A 1 175 ? -8.824 4.462 -15.971 1.00 91.19 175 THR A CA 1
ATOM 1375 C C . THR A 1 175 ? -8.210 3.533 -17.008 1.00 91.19 175 THR A C 1
ATOM 1377 O O . THR A 1 175 ? -6.998 3.354 -17.085 1.00 91.19 175 THR A O 1
ATOM 1380 N N . TRP A 1 176 ? -9.046 3.022 -17.908 1.00 89.00 176 TRP A N 1
ATOM 1381 C CA . TRP A 1 176 ? -8.569 2.358 -19.123 1.00 89.00 176 TRP A CA 1
ATOM 1382 C C . TRP A 1 176 ? -7.640 3.248 -19.972 1.00 89.00 176 TRP A C 1
ATOM 1384 O O . TRP A 1 176 ? -6.778 2.770 -20.698 1.00 89.00 176 TRP A O 1
ATOM 1394 N N . ARG A 1 177 ? -7.794 4.575 -19.906 1.00 91.50 177 ARG A N 1
ATOM 1395 C CA . ARG A 1 177 ? -6.887 5.476 -20.623 1.00 91.50 177 ARG A CA 1
ATOM 1396 C C . ARG A 1 177 ? -5.489 5.467 -20.007 1.00 91.50 177 ARG A C 1
ATOM 1398 O O . ARG A 1 177 ? -4.520 5.556 -20.754 1.00 91.50 177 ARG A O 1
ATOM 1405 N N . ASP A 1 178 ? -5.399 5.334 -18.687 1.00 89.56 178 ASP A N 1
ATOM 1406 C CA . ASP A 1 178 ? -4.120 5.246 -17.986 1.00 89.56 178 ASP A CA 1
ATOM 1407 C C . ASP A 1 178 ? -3.378 3.963 -18.384 1.00 89.56 178 ASP A C 1
ATOM 1409 O O . ASP A 1 178 ? -2.177 4.021 -18.636 1.00 89.56 178 ASP A O 1
ATOM 1413 N N . SER A 1 179 ? -4.080 2.831 -18.554 1.00 87.12 179 SER A N 1
ATOM 1414 C CA . SER A 1 179 ? -3.442 1.592 -19.031 1.00 87.12 179 SER A CA 1
ATOM 1415 C C . SER A 1 179 ? -2.871 1.739 -20.445 1.00 87.12 179 SER A C 1
ATOM 1417 O O . SER A 1 179 ? -1.746 1.309 -20.686 1.00 87.12 179 SER A O 1
ATOM 1419 N N . ILE A 1 180 ? -3.576 2.422 -21.357 1.00 91.06 180 ILE A N 1
ATOM 1420 C CA . ILE A 1 180 ? -3.050 2.736 -22.700 1.00 91.06 180 ILE A CA 1
ATOM 1421 C C . ILE A 1 180 ? -1.824 3.647 -22.611 1.00 91.06 180 ILE A C 1
ATOM 1423 O O . ILE A 1 180 ? -0.818 3.402 -23.272 1.00 91.06 180 ILE A O 1
ATOM 1427 N N . GLN A 1 181 ? -1.899 4.716 -21.814 1.00 87.94 181 GLN A N 1
ATOM 1428 C CA . GLN A 1 181 ? -0.800 5.675 -21.682 1.00 87.94 181 GLN A CA 1
ATOM 1429 C C . GLN A 1 181 ? 0.464 5.022 -21.114 1.00 87.94 181 GLN A C 1
ATOM 1431 O O . GLN A 1 181 ? 1.572 5.385 -21.504 1.00 87.94 181 GLN A O 1
ATOM 1436 N N . ASN A 1 182 ? 0.288 4.048 -20.225 1.00 86.38 182 ASN A N 1
ATOM 1437 C CA . ASN A 1 182 ? 1.378 3.291 -19.627 1.00 86.38 182 ASN A CA 1
ATOM 1438 C C . ASN A 1 182 ? 1.840 2.108 -20.496 1.00 86.38 182 ASN A C 1
ATOM 1440 O O . ASN A 1 182 ? 2.832 1.470 -20.150 1.00 86.38 182 ASN A O 1
ATOM 1444 N N . GLY A 1 183 ? 1.159 1.830 -21.616 1.00 88.06 183 GLY A N 1
ATOM 1445 C CA . GLY A 1 183 ? 1.497 0.745 -22.538 1.00 88.06 183 GLY A CA 1
ATOM 1446 C C . GLY A 1 183 ? 1.231 -0.648 -21.970 1.00 88.06 183 GLY A C 1
ATOM 1447 O O . GLY A 1 183 ? 1.988 -1.569 -22.252 1.00 88.06 183 GLY A O 1
ATOM 1448 N N . VAL A 1 184 ? 0.204 -0.791 -21.130 1.00 87.44 184 VAL A N 1
ATOM 1449 C CA . VAL A 1 184 ? -0.124 -2.037 -20.410 1.00 87.44 184 VAL A CA 1
ATOM 1450 C C . VAL A 1 184 ? -1.559 -2.504 -20.655 1.00 87.44 184 VAL A C 1
ATOM 1452 O O . VAL A 1 184 ? -2.089 -3.331 -19.927 1.00 87.44 184 VAL A O 1
ATOM 1455 N N . GLN A 1 185 ? -2.235 -1.930 -21.646 1.00 88.56 185 GLN A N 1
ATOM 1456 C CA . GLN A 1 185 ? -3.647 -2.187 -21.920 1.00 88.56 185 GLN A CA 1
ATOM 1457 C C . GLN A 1 185 ? -3.943 -3.622 -22.391 1.00 88.56 185 GLN A C 1
ATOM 1459 O O . GLN A 1 185 ? -5.078 -4.071 -22.259 1.00 88.56 185 GLN A O 1
ATOM 1464 N N . ASP A 1 186 ? -2.938 -4.305 -22.944 1.00 80.81 186 ASP A N 1
ATOM 1465 C CA . ASP A 1 186 ? -3.050 -5.648 -23.531 1.00 80.81 186 ASP A CA 1
ATOM 1466 C C . ASP A 1 186 ? -2.337 -6.731 -22.694 1.00 80.81 186 ASP A C 1
ATOM 1468 O O . ASP A 1 186 ? -2.237 -7.877 -23.138 1.00 80.81 186 ASP A O 1
ATOM 1472 N N . ILE A 1 187 ? -1.830 -6.359 -21.511 1.00 65.62 187 ILE A N 1
ATOM 1473 C CA . ILE A 1 187 ? -1.172 -7.253 -20.542 1.00 65.62 187 ILE A CA 1
ATOM 1474 C C . ILE A 1 187 ? -2.226 -7.822 -19.589 1.00 65.62 187 ILE A C 1
ATOM 1476 O O . ILE A 1 187 ? -2.209 -9.053 -19.358 1.00 65.62 187 ILE A O 1
#

Solvent-accessible surface area (backbone atoms only — not comparable to full-atom values): 10400 Å² total; per-residue (Å²): 140,82,81,82,81,77,77,82,72,71,96,61,82,47,25,33,34,40,37,41,28,45,34,57,45,72,67,46,97,89,58,44,31,28,4,23,33,45,57,57,54,54,51,53,49,52,56,41,46,76,70,60,32,52,74,45,43,26,12,66,74,34,45,66,35,61,14,58,65,33,78,31,79,94,64,26,56,69,68,59,52,52,42,69,71,34,91,82,27,65,67,47,54,44,59,76,63,34,34,36,42,80,78,60,63,59,84,74,38,56,32,40,37,26,43,24,29,71,13,31,78,76,42,34,82,72,34,58,55,55,31,50,44,54,42,52,30,52,79,68,71,37,48,76,48,57,38,41,47,21,41,50,43,35,67,58,17,62,42,97,88,73,42,36,65,52,62,99,55,92,81,80,56,69,50,75,65,54,32,51,76,71,73,51,68,89,111

InterPro domains:
  IPR002818 DJ-1/PfpI [PF01965] (40-157)
  IPR029062 Class I glutamine amidotransferase-like [G3DSA:3.40.50.880] (11-187)
  IPR029062 Class I glutamine amidotransferase-like [SSF52317] (14-184)
  IPR050325 Protein/nucleic acid deglycase [PTHR48094] (14-177)

Mean predicted aligned error: 5.1 Å

Sequence (187 aa):
MNGTVEQEMPSQSRKALILVTSYNGPFYDDGDNTGVYYPEVYGLFRVLQSNGFDVEFASDTGEYGFDCKSVQESSTTREALNVLDDPKSTLVAKLKTISRLSRLDPDDYDAIIVSGGYGCYFNYSHCKDGQEFMRAMFRKNKVIATVAEGVLLLTYTTRDDGHTLCWNRRITSCTWRDSIQNGVQDI